Protein AF-A0A7C4NRY7-F1 (afdb_monomer)

Secondary structure (DSSP, 8-state):
--------HHHHHHHHHHHHHHTS-HHHHHHHHHHHHHHHHHHHHHHHHHHHHHHHHHHHHHHHHHHHHTTSS--S---HHHHIIIIIHHHHHHHHHHHHHHSS--SEEEHHHHTT-TTHHHHHHHHT---S-HHHHHHHHIIIIIGGGGGGGTEEEEEETTEEEEEES-HHHHHTTHHHH-HHHHHHTT-

pLDDT: mean 89.16, std 9.36, range [34.62, 97.25]

Structure (mmCIF, N/CA/C/O backbone):
data_AF-A0A7C4NRY7-F1
#
_entry.id   AF-A0A7C4NRY7-F1
#
loop_
_atom_site.group_PDB
_atom_site.id
_atom_site.type_symbol
_atom_site.label_atom_id
_atom_site.label_alt_id
_atom_site.label_comp_id
_atom_site.label_asym_id
_atom_site.label_entity_id
_atom_site.label_seq_id
_atom_site.pdbx_PDB_ins_code
_atom_site.Cartn_x
_atom_site.Cartn_y
_atom_site.Cartn_z
_atom_site.occupancy
_atom_site.B_iso_or_equiv
_atom_site.auth_seq_id
_atom_site.auth_comp_id
_atom_site.auth_asym_id
_atom_site.auth_atom_id
_atom_site.pdbx_PDB_model_num
ATOM 1 N N . MET A 1 1 ? 25.907 -17.532 -28.866 1.00 34.62 1 MET A N 1
ATOM 2 C CA . MET A 1 1 ? 25.285 -17.291 -30.184 1.00 34.62 1 MET A CA 1
ATOM 3 C C . MET A 1 1 ? 24.839 -15.840 -30.208 1.00 34.62 1 MET A C 1
ATOM 5 O O . MET A 1 1 ? 23.941 -15.485 -29.456 1.00 34.62 1 MET A O 1
ATOM 9 N N . SER A 1 2 ? 25.544 -14.991 -30.952 1.00 42.16 2 SER A N 1
ATOM 10 C CA . SER A 1 2 ? 25.215 -13.575 -31.140 1.00 42.16 2 SER A CA 1
ATOM 11 C C . SER A 1 2 ? 23.926 -13.464 -31.959 1.00 42.16 2 SER A C 1
ATOM 13 O O . SER A 1 2 ? 23.833 -14.028 -33.047 1.00 42.16 2 SER A O 1
ATOM 15 N N . GLN A 1 3 ? 22.908 -12.782 -31.431 1.00 46.12 3 GLN A N 1
ATOM 16 C CA . GLN A 1 3 ? 21.738 -12.415 -32.227 1.00 46.12 3 GLN A CA 1
ATOM 17 C C . GLN A 1 3 ? 22.192 -11.403 -33.282 1.00 46.12 3 GLN A C 1
ATOM 19 O O . GLN A 1 3 ? 22.629 -10.307 -32.939 1.00 46.12 3 GLN A O 1
ATOM 24 N N . VAL A 1 4 ? 22.132 -11.785 -34.557 1.00 50.84 4 VAL A N 1
ATOM 25 C CA . VAL A 1 4 ? 22.419 -10.875 -35.670 1.00 50.84 4 VAL A CA 1
ATOM 26 C C . VAL A 1 4 ? 21.284 -9.857 -35.733 1.00 50.84 4 VAL A C 1
ATOM 28 O O . VAL A 1 4 ? 20.147 -10.194 -36.065 1.00 50.84 4 VAL A O 1
ATOM 31 N N . VAL A 1 5 ? 21.575 -8.614 -35.355 1.00 57.88 5 VAL A N 1
ATOM 32 C CA . VAL A 1 5 ? 20.626 -7.503 -35.446 1.00 57.88 5 VAL A CA 1
ATOM 33 C C . VAL A 1 5 ? 20.555 -7.079 -36.913 1.00 57.88 5 VAL A C 1
ATOM 35 O O . VAL A 1 5 ? 21.439 -6.385 -37.406 1.00 57.88 5 VAL A O 1
ATOM 38 N N . ASN A 1 6 ? 19.513 -7.510 -37.629 1.00 68.19 6 ASN A N 1
ATOM 39 C CA . ASN A 1 6 ? 19.265 -7.059 -38.999 1.00 68.19 6 ASN A CA 1
ATOM 40 C C . ASN A 1 6 ? 18.782 -5.603 -38.985 1.00 68.19 6 ASN A C 1
ATOM 42 O O . ASN A 1 6 ? 17.608 -5.323 -38.741 1.00 68.19 6 ASN A O 1
ATOM 46 N N . LEU A 1 7 ? 19.705 -4.673 -39.231 1.00 70.69 7 LEU A N 1
ATOM 47 C CA . LEU A 1 7 ? 19.404 -3.252 -39.367 1.00 70.69 7 LEU A CA 1
ATOM 48 C C . LEU A 1 7 ? 19.019 -2.918 -40.817 1.00 70.69 7 LEU A C 1
ATOM 50 O O . LEU A 1 7 ? 19.609 -3.468 -41.747 1.00 70.69 7 LEU A O 1
ATOM 54 N N . PRO A 1 8 ? 18.079 -1.982 -41.044 1.00 86.75 8 PRO A N 1
ATOM 55 C CA . PRO A 1 8 ? 17.819 -1.458 -42.380 1.00 86.75 8 PRO A CA 1
ATOM 56 C C . PRO A 1 8 ? 19.108 -0.922 -43.018 1.00 86.75 8 PRO A C 1
ATOM 58 O O . PRO A 1 8 ? 19.871 -0.209 -42.365 1.00 86.75 8 PRO A O 1
ATOM 61 N N . GLU A 1 9 ? 19.331 -1.201 -44.305 1.00 82.75 9 GLU A N 1
ATOM 62 C CA . GLU A 1 9 ? 20.599 -0.922 -45.006 1.00 82.75 9 GLU A CA 1
ATOM 63 C C . GLU A 1 9 ? 21.060 0.545 -44.887 1.00 82.75 9 GLU A C 1
ATOM 65 O O . GLU A 1 9 ? 22.241 0.835 -44.695 1.00 82.75 9 GLU A O 1
ATOM 70 N N . ARG A 1 10 ? 20.115 1.495 -44.930 1.00 83.31 10 ARG A N 1
ATOM 71 C CA . ARG A 1 10 ? 20.401 2.929 -44.735 1.00 83.31 10 ARG A CA 1
ATOM 72 C C . ARG A 1 10 ? 20.927 3.245 -43.333 1.00 83.31 10 ARG A C 1
ATOM 74 O O . ARG A 1 10 ? 21.781 4.120 -43.183 1.00 83.31 10 ARG A O 1
ATOM 81 N N . LEU A 1 11 ? 20.412 2.553 -42.319 1.00 81.06 11 LEU A N 1
ATOM 82 C CA . LEU A 1 11 ? 20.834 2.710 -40.931 1.00 81.06 11 LEU A CA 1
ATOM 83 C C . LEU A 1 11 ? 22.235 2.120 -40.742 1.00 81.06 11 LEU A C 1
ATOM 85 O O . LEU A 1 11 ? 23.095 2.783 -40.171 1.00 81.06 11 LEU A O 1
ATOM 89 N N . TYR A 1 12 ? 22.484 0.933 -41.308 1.00 84.56 12 TYR A N 1
ATOM 90 C CA . TYR A 1 12 ? 23.790 0.270 -41.255 1.00 84.56 12 TYR A CA 1
ATOM 91 C C . TYR A 1 12 ? 24.894 1.119 -41.899 1.00 84.56 12 TYR A C 1
ATOM 93 O O . TYR A 1 12 ? 25.875 1.439 -41.237 1.00 84.56 12 TYR A O 1
ATOM 101 N N . LYS A 1 13 ? 24.680 1.627 -43.122 1.00 86.94 13 LYS A N 1
ATOM 102 C CA . LYS A 1 13 ? 25.630 2.534 -43.803 1.00 86.94 13 LYS A CA 1
ATOM 103 C C . LYS A 1 13 ? 25.909 3.821 -43.022 1.00 86.94 13 LYS A C 1
ATOM 105 O O . LYS A 1 13 ? 26.988 4.401 -43.126 1.00 86.94 13 LYS A O 1
ATOM 110 N N . SER A 1 14 ? 24.926 4.309 -42.268 1.00 86.56 14 SER A N 1
ATOM 111 C CA . SER A 1 14 ? 25.102 5.489 -41.414 1.00 86.56 14 SER A CA 1
ATOM 112 C C . SER A 1 14 ? 25.934 5.153 -40.174 1.00 86.56 14 SER A C 1
ATOM 114 O O . SER A 1 14 ? 26.821 5.920 -39.808 1.00 86.56 14 SER A O 1
ATOM 116 N N . ILE A 1 15 ? 25.695 3.986 -39.572 1.00 87.94 15 ILE A N 1
ATOM 117 C CA . ILE A 1 15 ? 26.467 3.461 -38.440 1.00 87.94 15 ILE A CA 1
ATOM 118 C C . ILE A 1 15 ? 27.915 3.190 -38.855 1.00 87.94 15 ILE A C 1
ATOM 120 O O . ILE A 1 15 ? 28.808 3.633 -38.146 1.00 87.94 15 ILE A O 1
ATOM 124 N N . GLU A 1 16 ? 28.170 2.569 -40.011 1.00 90.06 16 GLU A N 1
ATOM 125 C CA . GLU A 1 16 ? 29.529 2.339 -40.533 1.00 90.06 16 GLU A CA 1
ATOM 126 C C . GLU A 1 16 ? 30.335 3.634 -40.649 1.00 90.06 16 GLU A C 1
ATOM 128 O O . GLU A 1 16 ? 31.477 3.702 -40.200 1.00 90.06 16 GLU A O 1
ATOM 133 N N . LYS A 1 17 ? 29.733 4.696 -41.201 1.00 91.25 17 LYS A N 1
ATOM 134 C CA . LYS A 1 17 ? 30.394 6.005 -41.319 1.00 91.25 17 LYS A CA 1
ATOM 135 C C . LYS A 1 17 ? 30.760 6.586 -39.956 1.00 91.25 17 LYS A C 1
ATOM 137 O O . LYS A 1 17 ? 31.857 7.107 -39.787 1.00 91.25 17 LYS A O 1
ATOM 142 N N . VAL A 1 18 ? 29.851 6.508 -38.984 1.00 88.69 18 VAL A N 1
ATOM 143 C CA . VAL A 1 18 ? 30.100 7.022 -37.628 1.00 88.69 18 VAL A CA 1
ATOM 144 C C . VAL A 1 18 ? 31.120 6.153 -36.888 1.00 88.69 18 VAL A C 1
ATOM 146 O O . VAL A 1 18 ? 31.959 6.689 -36.167 1.00 88.69 18 VAL A O 1
ATOM 149 N N . ALA A 1 19 ? 31.083 4.837 -37.089 1.00 89.00 19 ALA A N 1
ATOM 150 C CA . ALA A 1 19 ? 32.019 3.884 -36.506 1.00 89.00 19 ALA A CA 1
ATOM 151 C C . ALA A 1 19 ? 33.444 4.143 -37.015 1.00 89.00 19 ALA A C 1
ATOM 153 O O . ALA A 1 19 ? 34.365 4.271 -36.210 1.00 89.00 19 ALA A O 1
ATOM 154 N N . LEU A 1 20 ? 33.593 4.385 -38.325 1.00 92.12 20 LEU A N 1
ATOM 155 C CA . LEU A 1 20 ? 34.854 4.789 -38.949 1.00 92.12 20 LEU A CA 1
ATOM 156 C C . LEU A 1 20 ? 35.407 6.091 -38.348 1.00 92.12 20 LEU A C 1
ATOM 158 O O . LEU A 1 20 ? 36.583 6.147 -38.004 1.00 92.12 20 LEU A O 1
ATOM 162 N N . ILE A 1 21 ? 34.564 7.118 -38.169 1.00 93.88 21 ILE A N 1
ATOM 163 C CA . ILE A 1 21 ? 34.969 8.392 -37.539 1.00 93.88 21 ILE A CA 1
ATOM 164 C C . ILE A 1 21 ? 35.426 8.174 -36.090 1.00 93.88 21 ILE A C 1
ATOM 166 O O . ILE A 1 21 ? 36.365 8.821 -35.631 1.00 93.88 21 ILE A O 1
ATOM 170 N N . LYS A 1 22 ? 34.758 7.277 -35.361 1.00 87.25 22 LYS A N 1
ATOM 171 C CA . LYS A 1 22 ? 35.050 6.982 -33.953 1.00 87.25 22 LYS A CA 1
ATOM 172 C C . LYS A 1 22 ? 36.152 5.938 -33.745 1.00 87.25 22 LYS A C 1
ATOM 174 O O . LYS A 1 22 ? 36.512 5.698 -32.597 1.00 87.25 22 LYS A O 1
ATOM 179 N N . GLY A 1 23 ? 36.683 5.337 -34.812 1.00 93.44 23 GLY A N 1
ATOM 180 C CA . GLY A 1 23 ? 37.708 4.294 -34.729 1.00 93.44 23 GLY A CA 1
ATOM 181 C C . GLY A 1 23 ? 37.230 3.007 -34.048 1.00 93.44 23 GLY A C 1
ATOM 182 O O . GLY A 1 23 ? 38.032 2.328 -33.415 1.00 93.44 23 GLY A O 1
ATOM 183 N N . VAL A 1 24 ? 35.936 2.693 -34.144 1.00 93.50 24 VAL A N 1
ATOM 184 C CA . VAL A 1 24 ? 35.311 1.489 -33.565 1.00 93.50 24 VAL A CA 1
ATOM 185 C C . VAL A 1 24 ? 34.613 0.678 -34.654 1.00 93.50 24 VAL A C 1
ATOM 187 O O . VAL A 1 24 ? 34.387 1.172 -35.759 1.00 93.50 24 VAL A O 1
ATOM 190 N N . THR A 1 25 ? 34.242 -0.563 -34.353 1.00 92.75 25 THR A N 1
ATOM 191 C CA . THR A 1 25 ? 33.406 -1.373 -35.251 1.00 92.75 25 THR A CA 1
ATOM 192 C C . THR A 1 25 ? 31.941 -0.900 -35.238 1.00 92.75 25 THR A C 1
ATOM 194 O O . THR A 1 25 ? 31.474 -0.336 -34.238 1.00 92.75 25 THR A O 1
ATOM 197 N N . PRO A 1 26 ? 31.174 -1.112 -36.326 1.00 86.94 26 PRO A N 1
ATOM 198 C CA . PRO A 1 26 ? 29.734 -0.847 -36.348 1.00 86.94 26 PRO A CA 1
ATOM 199 C C . PRO A 1 26 ? 28.981 -1.532 -35.199 1.00 86.94 26 PRO A C 1
ATOM 201 O O . PRO A 1 26 ? 28.085 -0.936 -34.602 1.00 86.94 26 PRO A O 1
ATOM 204 N N . GLU A 1 27 ? 29.372 -2.757 -34.848 1.00 87.12 27 GLU A N 1
ATOM 205 C CA . GLU A 1 27 ? 28.792 -3.548 -33.764 1.00 87.12 27 GLU A CA 1
ATOM 206 C C . GLU A 1 27 ? 29.040 -2.907 -32.391 1.00 87.12 27 GLU A C 1
ATOM 208 O O . GLU A 1 27 ? 28.100 -2.748 -31.610 1.00 87.12 27 GLU A O 1
ATOM 213 N N . GLU A 1 28 ? 30.273 -2.479 -32.101 1.00 87.38 28 GLU A N 1
ATOM 214 C CA . GLU A 1 28 ? 30.611 -1.760 -30.862 1.00 87.38 28 GLU A CA 1
ATOM 215 C C . GLU A 1 28 ? 29.846 -0.440 -30.752 1.00 87.38 28 GLU A C 1
ATOM 217 O O . GLU A 1 28 ? 29.334 -0.096 -29.682 1.00 87.38 28 GLU A O 1
ATOM 222 N N . LEU A 1 29 ? 29.711 0.285 -31.867 1.00 88.25 29 LEU A N 1
ATOM 223 C CA . LEU A 1 29 ? 28.937 1.517 -31.904 1.00 88.25 29 LEU A CA 1
ATOM 224 C C . LEU A 1 29 ? 27.456 1.253 -31.602 1.00 88.25 29 LEU A C 1
ATOM 226 O O . LEU A 1 29 ? 26.877 1.957 -30.774 1.00 88.25 29 LEU A O 1
ATOM 230 N N . VAL A 1 30 ? 26.850 0.230 -32.211 1.00 86.44 30 VAL A N 1
ATOM 231 C CA . VAL A 1 30 ? 25.459 -0.170 -31.932 1.00 86.44 30 VAL A CA 1
ATOM 232 C C . VAL A 1 30 ? 25.282 -0.552 -30.466 1.00 86.44 30 VAL A C 1
ATOM 234 O O . VAL A 1 30 ? 24.343 -0.074 -29.834 1.00 86.44 30 VAL A O 1
ATOM 237 N N . ILE A 1 31 ? 26.193 -1.348 -29.900 1.00 86.69 31 ILE A N 1
ATOM 238 C CA . ILE A 1 31 ? 26.155 -1.721 -28.479 1.00 86.69 31 ILE A CA 1
ATOM 239 C C . ILE A 1 31 ? 26.239 -0.473 -27.592 1.00 86.69 31 ILE A C 1
ATOM 241 O O . ILE A 1 31 ? 25.455 -0.341 -26.655 1.00 86.69 31 ILE A O 1
ATOM 245 N N . SER A 1 32 ? 27.125 0.476 -27.906 1.00 85.88 32 SER A N 1
ATOM 246 C CA . SER A 1 32 ? 27.249 1.728 -27.147 1.00 85.88 32 SER A CA 1
ATOM 247 C C . SER A 1 32 ? 25.963 2.563 -27.177 1.00 85.88 32 SER A C 1
ATOM 249 O O . SER A 1 32 ? 25.539 3.086 -26.148 1.00 85.88 32 SER A O 1
ATOM 251 N N . ILE A 1 33 ? 25.296 2.633 -28.336 1.00 85.19 33 ILE A N 1
ATOM 252 C CA . ILE A 1 33 ? 24.025 3.345 -28.508 1.00 85.19 33 ILE A CA 1
ATOM 253 C C . ILE A 1 33 ? 22.916 2.636 -27.731 1.00 85.19 33 ILE A C 1
ATOM 255 O O . ILE A 1 33 ? 22.150 3.291 -27.030 1.00 85.19 33 ILE A O 1
ATOM 259 N N . LEU A 1 34 ? 22.838 1.306 -27.821 1.00 83.56 34 LEU A N 1
ATOM 260 C CA . LEU A 1 34 ? 21.861 0.515 -27.074 1.00 83.56 34 LEU A CA 1
ATOM 261 C C . LEU A 1 34 ? 22.048 0.684 -25.566 1.00 83.56 34 LEU A C 1
ATOM 263 O O . LEU A 1 34 ? 21.064 0.899 -24.867 1.00 83.56 34 LEU A O 1
ATOM 267 N N . ASN A 1 35 ? 23.288 0.658 -25.075 1.00 85.19 35 ASN A N 1
ATOM 268 C CA . ASN A 1 35 ? 23.584 0.891 -23.664 1.00 85.19 35 ASN A CA 1
ATOM 269 C C . ASN A 1 35 ? 23.138 2.290 -23.226 1.00 85.19 35 ASN A C 1
ATOM 271 O O . ASN A 1 35 ? 22.425 2.404 -22.235 1.00 85.19 35 ASN A O 1
ATOM 275 N N . LEU A 1 36 ? 23.448 3.331 -24.006 1.00 85.06 36 LEU A N 1
ATOM 276 C CA . LEU A 1 36 ? 22.985 4.694 -23.725 1.00 85.06 36 LEU A CA 1
ATOM 277 C C . LEU A 1 36 ? 21.454 4.783 -23.677 1.00 85.06 36 LEU A C 1
ATOM 279 O O . LEU A 1 36 ? 20.900 5.367 -22.747 1.00 85.06 36 LEU A O 1
ATOM 283 N N . VAL A 1 37 ? 20.755 4.184 -24.646 1.00 83.38 37 VAL A N 1
ATOM 284 C CA . VAL A 1 37 ? 19.284 4.167 -24.683 1.00 83.38 37 VAL A CA 1
ATOM 285 C C . VAL A 1 37 ? 18.714 3.425 -23.472 1.00 83.38 37 VAL A C 1
ATOM 287 O O . VAL A 1 37 ? 17.786 3.919 -22.835 1.00 83.38 37 VAL A O 1
ATOM 290 N N . ILE A 1 38 ? 19.278 2.268 -23.120 1.00 84.31 38 ILE A N 1
ATOM 291 C CA . ILE A 1 38 ? 18.863 1.481 -21.953 1.00 84.31 38 ILE A CA 1
ATOM 292 C C . ILE A 1 38 ? 19.073 2.277 -20.662 1.00 84.31 38 ILE A C 1
ATOM 294 O O . ILE A 1 38 ? 18.175 2.298 -19.822 1.00 84.31 38 ILE A O 1
ATOM 298 N N . GLU A 1 39 ? 20.212 2.952 -20.507 1.00 85.50 39 GLU A N 1
ATOM 299 C CA . GLU A 1 39 ? 20.514 3.785 -19.339 1.00 85.50 39 GLU A CA 1
ATOM 300 C C . GLU A 1 39 ? 19.518 4.939 -19.186 1.00 85.50 39 GLU A C 1
ATOM 302 O O . GLU A 1 39 ? 18.996 5.155 -18.092 1.00 85.50 39 GLU A O 1
ATOM 307 N N . HIS A 1 40 ? 19.188 5.636 -20.277 1.00 81.94 40 HIS A N 1
ATOM 308 C CA . HIS A 1 40 ? 18.231 6.745 -20.241 1.00 81.94 40 HIS A CA 1
ATOM 309 C C . HIS A 1 40 ? 16.811 6.256 -19.941 1.00 81.94 40 HIS A C 1
ATOM 311 O O . HIS A 1 40 ? 16.142 6.806 -19.069 1.00 81.94 40 HIS A O 1
ATOM 317 N N . ILE A 1 41 ? 16.369 5.169 -20.585 1.00 83.94 41 ILE A N 1
ATOM 318 C CA . ILE A 1 41 ? 15.062 4.559 -20.300 1.00 83.94 41 ILE A CA 1
ATOM 319 C C . ILE A 1 41 ? 14.993 4.094 -18.841 1.00 83.94 41 ILE A C 1
ATOM 321 O O . ILE A 1 41 ? 13.981 4.301 -18.173 1.00 83.94 41 ILE A O 1
ATOM 325 N N . ALA A 1 42 ? 16.056 3.475 -18.321 1.00 82.94 42 ALA A N 1
ATOM 326 C CA . ALA A 1 42 ? 16.110 3.050 -16.927 1.00 82.94 42 ALA A CA 1
ATOM 327 C C . ALA A 1 42 ? 16.004 4.248 -15.970 1.00 82.94 42 ALA A C 1
ATOM 329 O O . ALA A 1 42 ? 15.198 4.204 -15.037 1.00 82.94 42 ALA A O 1
ATOM 330 N N . ALA A 1 43 ? 16.744 5.328 -16.240 1.00 84.44 43 ALA A N 1
ATOM 331 C CA . ALA A 1 43 ? 16.694 6.560 -15.459 1.00 84.44 43 ALA A CA 1
ATOM 332 C C . ALA A 1 43 ? 15.297 7.203 -15.476 1.00 84.44 43 ALA A C 1
ATOM 334 O O . ALA A 1 43 ? 14.783 7.577 -14.421 1.00 84.44 43 ALA A O 1
ATOM 335 N N . ASP A 1 44 ? 14.642 7.265 -16.638 1.00 86.44 44 ASP A N 1
ATOM 336 C CA . ASP A 1 44 ? 13.285 7.805 -16.772 1.00 86.44 44 ASP A CA 1
ATOM 337 C C . ASP A 1 44 ? 12.258 6.974 -15.995 1.00 86.44 44 ASP A C 1
ATOM 339 O O . ASP A 1 44 ? 11.391 7.517 -15.301 1.00 86.44 44 ASP A O 1
ATOM 343 N N . ILE A 1 45 ? 12.372 5.645 -16.060 1.00 85.12 45 ILE A N 1
ATOM 344 C CA . ILE A 1 45 ? 11.513 4.730 -15.304 1.00 85.12 45 ILE A CA 1
ATOM 345 C C . ILE A 1 45 ? 11.718 4.923 -13.794 1.00 85.12 45 ILE A C 1
ATOM 347 O O . ILE A 1 45 ? 10.744 4.979 -13.034 1.00 85.12 45 ILE A O 1
ATOM 351 N N . ASP A 1 46 ? 12.963 5.029 -13.335 1.00 85.56 46 ASP A N 1
ATOM 352 C CA . ASP A 1 46 ? 13.257 5.207 -11.914 1.00 85.56 46 ASP A CA 1
ATOM 353 C C . ASP A 1 46 ? 12.830 6.597 -11.416 1.00 85.56 46 ASP A C 1
ATOM 355 O O . ASP A 1 46 ? 12.236 6.706 -10.336 1.00 85.56 46 ASP A O 1
ATOM 359 N N . ALA A 1 47 ? 12.989 7.646 -12.229 1.00 87.00 47 ALA A N 1
ATOM 360 C CA . ALA A 1 47 ? 12.460 8.980 -11.948 1.00 87.00 47 ALA A CA 1
ATOM 361 C C . ALA A 1 47 ? 10.924 8.976 -11.854 1.00 87.00 47 ALA A C 1
ATOM 363 O O . ALA A 1 47 ? 10.346 9.566 -10.933 1.00 87.00 47 ALA A O 1
ATOM 364 N N . TYR A 1 48 ? 10.248 8.268 -12.762 1.00 88.12 48 TYR A N 1
ATOM 365 C CA . TYR A 1 48 ? 8.797 8.098 -12.747 1.00 88.12 48 TYR A CA 1
ATOM 366 C C . TYR A 1 48 ? 8.314 7.423 -11.456 1.00 88.12 48 TYR A C 1
ATOM 368 O O . TYR A 1 48 ? 7.433 7.950 -10.766 1.00 88.12 48 TYR A O 1
ATOM 376 N N . TYR A 1 49 ? 8.918 6.296 -11.072 1.00 87.69 49 TYR A N 1
ATOM 377 C CA . TYR A 1 49 ? 8.536 5.594 -9.847 1.00 87.69 49 TYR A CA 1
ATOM 378 C C . TYR A 1 49 ? 8.869 6.384 -8.580 1.00 87.69 49 TYR A C 1
ATOM 380 O O . TYR A 1 49 ? 8.063 6.398 -7.645 1.00 87.69 49 TYR A O 1
ATOM 388 N N . THR A 1 50 ? 9.995 7.099 -8.568 1.00 88.88 50 THR A N 1
ATOM 389 C CA . THR A 1 50 ? 10.372 8.012 -7.479 1.00 88.88 50 THR A CA 1
ATOM 390 C C . THR A 1 50 ? 9.340 9.112 -7.293 1.00 88.88 50 THR A C 1
ATOM 392 O O . THR A 1 50 ? 8.928 9.391 -6.163 1.00 88.88 50 THR A O 1
ATOM 395 N N . ARG A 1 51 ? 8.840 9.682 -8.394 1.00 90.75 51 ARG A N 1
ATOM 396 C CA . ARG A 1 51 ? 7.793 10.706 -8.368 1.00 90.75 51 ARG A CA 1
ATOM 397 C C 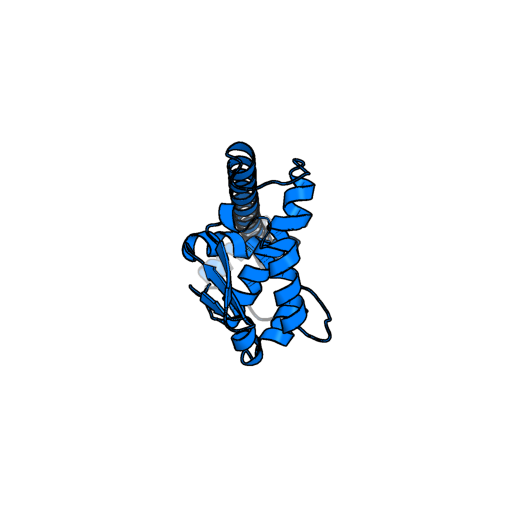. ARG A 1 51 ? 6.477 10.160 -7.817 1.00 90.75 51 ARG A C 1
ATOM 399 O O . ARG A 1 51 ? 5.881 10.790 -6.946 1.00 90.75 51 ARG A O 1
ATOM 406 N N . ILE A 1 52 ? 6.032 8.994 -8.290 1.00 90.50 52 ILE A N 1
ATOM 407 C CA . ILE A 1 52 ? 4.779 8.372 -7.827 1.00 90.50 52 ILE A CA 1
ATOM 408 C C . ILE A 1 52 ? 4.839 8.060 -6.337 1.00 90.50 52 ILE A C 1
ATOM 410 O O . ILE A 1 52 ? 3.925 8.413 -5.591 1.00 90.50 52 ILE A O 1
ATOM 414 N N . TYR A 1 53 ? 5.918 7.418 -5.899 1.00 91.50 53 TYR A N 1
ATOM 415 C CA . TYR A 1 53 ? 6.073 7.011 -4.511 1.00 91.50 53 TYR A CA 1
ATOM 416 C C . TYR A 1 53 ? 6.144 8.227 -3.576 1.00 91.50 53 TYR A C 1
ATOM 418 O O . TYR A 1 53 ? 5.394 8.298 -2.603 1.00 91.50 53 TYR A O 1
ATOM 426 N N . SER A 1 54 ? 6.963 9.228 -3.920 1.00 91.19 54 SER A N 1
ATOM 427 C CA . SER A 1 54 ? 7.099 10.465 -3.135 1.00 91.19 54 SER A CA 1
ATOM 428 C C . SER A 1 54 ? 5.787 11.248 -3.045 1.00 91.19 54 SER A C 1
ATOM 430 O O . SER A 1 54 ? 5.459 11.801 -1.991 1.00 91.19 54 SER A O 1
ATOM 432 N N . ARG A 1 55 ? 4.998 11.273 -4.130 1.00 93.19 55 ARG A N 1
ATOM 433 C CA . ARG A 1 55 ? 3.673 11.907 -4.144 1.00 93.19 55 ARG A CA 1
ATOM 434 C C . ARG A 1 55 ? 2.711 11.200 -3.191 1.00 93.19 55 ARG A C 1
ATOM 436 O O . ARG A 1 55 ? 2.087 11.869 -2.371 1.00 93.19 55 ARG A O 1
ATOM 443 N N . ALA A 1 56 ? 2.632 9.872 -3.266 1.00 94.06 56 ALA A N 1
ATOM 444 C CA . ALA A 1 56 ? 1.770 9.076 -2.395 1.00 94.06 56 ALA A CA 1
ATOM 445 C C . ALA A 1 56 ? 2.152 9.226 -0.911 1.00 94.06 56 ALA A C 1
ATOM 447 O O . ALA A 1 56 ? 1.275 9.389 -0.061 1.00 94.06 56 ALA A O 1
ATOM 448 N N . GLU A 1 57 ? 3.452 9.235 -0.586 1.00 94.44 57 GLU A N 1
ATOM 449 C CA . GLU A 1 57 ? 3.923 9.476 0.786 1.00 94.44 57 GLU A CA 1
ATOM 450 C C . GLU A 1 57 ? 3.528 10.862 1.286 1.00 94.44 57 GLU A C 1
ATOM 452 O O . GLU A 1 57 ? 2.987 10.990 2.387 1.00 94.44 57 GLU A O 1
ATOM 457 N N . SER A 1 58 ? 3.782 11.889 0.473 1.00 94.50 58 SER A N 1
ATOM 458 C CA . SER A 1 58 ? 3.490 13.279 0.824 1.00 94.50 58 SER A CA 1
ATOM 459 C C . SER A 1 58 ? 1.997 13.486 1.064 1.00 94.50 58 SER A C 1
ATOM 461 O O . SER A 1 58 ? 1.606 14.088 2.064 1.00 94.50 58 SER A O 1
ATOM 463 N N . GLU A 1 59 ? 1.148 12.946 0.190 1.00 95.38 59 GLU A N 1
ATOM 464 C CA . GLU A 1 59 ? -0.303 13.066 0.313 1.00 95.38 59 GLU A CA 1
ATOM 465 C C . GLU A 1 59 ? -0.841 12.330 1.548 1.00 95.38 59 GLU A C 1
ATOM 467 O O . GLU A 1 59 ? -1.602 12.911 2.329 1.00 95.38 59 GLU A O 1
ATOM 472 N N . ALA A 1 60 ? -0.404 11.087 1.778 1.00 95.88 60 ALA A N 1
ATOM 473 C CA . ALA A 1 60 ? -0.798 10.318 2.957 1.00 95.88 60 ALA A CA 1
ATOM 474 C C . ALA A 1 60 ? -0.358 11.003 4.258 1.00 95.88 60 ALA A C 1
ATOM 476 O O . ALA A 1 60 ? -1.120 11.074 5.225 1.00 95.88 60 ALA A O 1
ATOM 477 N N . LEU A 1 61 ? 0.862 11.544 4.283 1.00 95.94 61 LEU A N 1
ATOM 478 C CA . LEU A 1 61 ? 1.387 12.255 5.440 1.00 95.94 61 LEU A CA 1
ATOM 479 C C . LEU A 1 61 ? 0.615 13.552 5.705 1.00 95.94 61 LEU A C 1
ATOM 481 O O . LEU A 1 61 ? 0.295 13.843 6.858 1.00 95.94 61 LEU A O 1
ATOM 485 N N . ASN A 1 62 ? 0.306 14.322 4.660 1.00 95.25 62 ASN A N 1
ATOM 486 C CA . ASN A 1 62 ? -0.448 15.568 4.783 1.00 95.25 62 ASN A CA 1
ATOM 487 C C . ASN A 1 62 ? -1.859 15.322 5.315 1.00 95.25 62 ASN A C 1
ATOM 489 O O . ASN A 1 62 ? -2.284 16.018 6.237 1.00 95.25 62 ASN A O 1
ATOM 493 N N . ARG A 1 63 ? -2.552 14.296 4.812 1.00 95.12 63 ARG A N 1
ATOM 494 C CA . ARG A 1 63 ? -3.868 13.898 5.334 1.00 95.12 63 ARG A CA 1
ATOM 495 C C . ARG A 1 63 ? -3.806 13.482 6.789 1.00 95.12 63 ARG A C 1
ATOM 497 O O . ARG A 1 63 ? -4.594 13.964 7.592 1.00 95.12 63 ARG A O 1
ATOM 504 N N . LEU A 1 64 ? -2.829 12.659 7.156 1.00 94.44 64 LEU A N 1
ATOM 505 C CA . LEU A 1 64 ? -2.688 12.222 8.537 1.00 94.44 64 LEU A CA 1
ATOM 506 C C . LEU A 1 64 ? -2.390 13.399 9.478 1.00 94.44 64 LEU A C 1
ATOM 508 O O . LEU A 1 64 ? -2.977 13.498 10.551 1.00 94.44 64 LEU A O 1
ATOM 512 N N . LYS A 1 65 ? -1.525 14.334 9.065 1.00 94.12 65 LYS A N 1
ATOM 513 C CA . LYS A 1 65 ? -1.260 15.576 9.811 1.00 94.12 65 LYS A CA 1
ATOM 514 C C . LYS A 1 65 ? -2.512 16.444 9.940 1.00 94.12 65 LYS A C 1
ATOM 516 O O . LYS A 1 65 ? -2.748 16.986 11.019 1.00 94.12 65 LYS A O 1
ATOM 521 N N . LYS A 1 66 ? -3.298 16.566 8.867 1.00 95.00 66 LYS A N 1
ATOM 522 C CA . LYS A 1 66 ? -4.566 17.301 8.853 1.00 95.00 66 LYS A CA 1
ATOM 523 C C . LYS A 1 66 ? -5.562 16.686 9.843 1.00 95.00 66 LYS A C 1
ATOM 525 O O . LYS A 1 66 ? -5.995 17.389 10.746 1.00 95.00 66 LYS A O 1
ATOM 530 N N . ALA A 1 67 ? -5.784 15.376 9.779 1.00 94.81 67 ALA A N 1
ATOM 531 C CA . ALA A 1 67 ? -6.677 14.657 10.687 1.00 94.81 67 ALA A CA 1
ATOM 532 C C . ALA A 1 67 ? -6.247 14.764 12.165 1.00 94.81 67 ALA A C 1
ATOM 534 O O . ALA A 1 67 ? -7.083 14.937 13.049 1.00 94.81 67 ALA A O 1
ATOM 535 N N . ILE A 1 68 ? -4.937 14.728 12.458 1.00 93.94 68 ILE A N 1
ATOM 536 C CA . ILE A 1 68 ? -4.420 14.989 13.818 1.00 93.94 68 ILE A CA 1
ATOM 537 C C . ILE A 1 68 ? -4.732 16.428 14.252 1.00 93.94 68 ILE A C 1
ATOM 539 O O . ILE A 1 68 ? -5.137 16.655 15.391 1.00 93.94 68 ILE A O 1
ATOM 543 N N . LYS A 1 69 ? -4.511 17.412 13.369 1.00 93.56 69 LYS A N 1
ATOM 544 C CA . LYS A 1 69 ? -4.768 18.834 13.647 1.00 93.56 69 LYS A CA 1
ATOM 545 C C . LYS A 1 69 ? -6.255 19.089 13.911 1.00 93.56 69 LYS A C 1
ATOM 547 O O . LYS A 1 69 ? -6.583 19.839 14.825 1.00 93.56 69 LYS A O 1
ATOM 552 N N . GLU A 1 70 ? -7.120 18.439 13.143 1.00 95.31 70 GLU A N 1
ATOM 553 C CA . GLU A 1 70 ? -8.583 18.521 13.230 1.00 95.31 70 GLU A CA 1
ATOM 554 C C . GL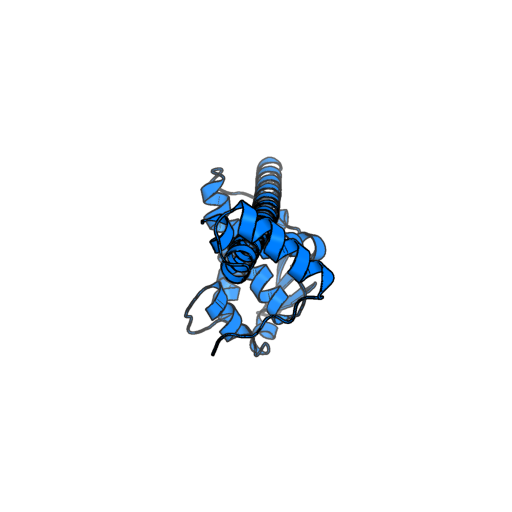U A 1 70 ? -9.166 17.636 14.344 1.00 95.31 70 GLU A C 1
ATOM 556 O O . GLU A 1 70 ? -10.364 17.674 14.595 1.00 95.31 70 GLU A O 1
ATOM 561 N N . LYS A 1 71 ? -8.312 16.899 15.074 1.00 93.12 71 LYS A N 1
ATOM 562 C CA . LYS A 1 71 ? -8.680 15.992 16.175 1.00 93.12 71 LYS A CA 1
ATOM 563 C C . LYS A 1 71 ? -9.594 14.831 15.755 1.00 93.12 71 LYS A C 1
ATOM 565 O O . LYS A 1 71 ? -10.197 14.201 16.618 1.00 93.12 71 LYS A O 1
ATOM 570 N N . GLU A 1 72 ? -9.634 14.494 14.467 1.00 92.88 72 GLU A N 1
ATOM 571 C CA . GLU A 1 72 ? -10.322 13.298 13.956 1.00 92.88 72 GLU A CA 1
ATOM 572 C C . GLU A 1 72 ? -9.648 12.009 14.441 1.00 92.88 72 GLU A C 1
ATOM 574 O O . GLU A 1 72 ? -10.289 10.974 14.611 1.00 92.88 72 GLU A O 1
ATOM 579 N N . ILE A 1 73 ? -8.332 12.073 14.666 1.00 92.81 73 ILE A N 1
ATOM 580 C CA . ILE A 1 73 ? -7.533 10.968 15.192 1.00 92.81 73 ILE A CA 1
ATOM 581 C C . ILE A 1 73 ? -6.604 11.451 16.305 1.00 92.81 73 ILE A C 1
ATOM 583 O O . ILE A 1 73 ? -6.087 12.570 16.277 1.00 92.81 73 ILE A O 1
ATOM 587 N N . ASN A 1 74 ? -6.329 10.572 17.270 1.00 92.06 74 ASN A N 1
ATOM 588 C CA . ASN A 1 74 ? -5.423 10.855 18.380 1.00 92.06 74 ASN A CA 1
ATOM 589 C C . ASN A 1 74 ? -4.170 9.973 18.306 1.00 92.06 74 ASN A C 1
ATOM 591 O O . ASN A 1 74 ? -4.157 8.827 18.759 1.00 92.06 74 ASN A O 1
ATOM 595 N N . LEU A 1 75 ? -3.092 10.521 17.740 1.00 89.19 75 LEU A N 1
ATOM 596 C CA . LEU A 1 75 ? -1.798 9.849 17.658 1.00 89.19 75 LEU A CA 1
ATOM 597 C C . LEU A 1 75 ? -0.771 10.526 18.571 1.00 89.19 75 LEU A C 1
ATOM 599 O O . LEU A 1 75 ? -0.435 11.695 18.401 1.00 89.19 75 LEU A O 1
ATOM 603 N N . LYS A 1 76 ? -0.182 9.746 19.487 1.00 80.31 76 LYS A N 1
ATOM 604 C CA . LYS A 1 76 ? 0.855 10.212 20.434 1.00 80.31 76 LYS A CA 1
ATOM 605 C C . LYS A 1 76 ? 2.175 10.640 19.773 1.00 80.31 76 LYS A C 1
ATOM 607 O O . LYS A 1 76 ? 3.043 11.192 20.437 1.00 80.31 76 LYS A O 1
ATOM 612 N N . THR A 1 77 ? 2.374 10.363 18.483 1.00 75.50 77 THR A N 1
ATOM 613 C CA . THR A 1 77 ? 3.607 10.700 17.760 1.00 75.50 77 THR A CA 1
ATOM 614 C C . THR A 1 77 ? 3.303 11.573 16.553 1.00 75.50 77 THR A C 1
ATOM 616 O O . THR A 1 77 ? 2.428 11.244 15.762 1.00 75.50 77 THR A O 1
ATOM 619 N N . LYS A 1 78 ? 4.043 12.679 16.416 1.00 74.44 78 LYS A N 1
ATOM 620 C CA . LYS A 1 78 ? 3.915 13.631 15.300 1.00 74.44 78 LYS A CA 1
ATOM 621 C C . LYS A 1 78 ? 5.091 13.579 14.315 1.00 74.44 78 LYS A C 1
ATOM 623 O O . LYS A 1 78 ? 5.094 14.320 13.338 1.00 74.44 78 LYS A O 1
ATOM 628 N N . SER A 1 79 ? 6.090 12.722 14.556 1.00 91.75 79 SER A N 1
ATOM 629 C CA . SER A 1 79 ? 7.241 12.589 13.653 1.00 91.75 79 SER A CA 1
ATOM 630 C C . SER A 1 79 ? 6.800 11.942 12.331 1.00 91.75 79 SER A C 1
ATOM 632 O O . SER A 1 79 ? 6.247 10.836 12.375 1.00 91.75 79 SER A O 1
ATOM 634 N N . PRO A 1 80 ? 7.066 12.575 11.170 1.00 90.81 80 PRO A N 1
ATOM 635 C CA . PRO A 1 80 ? 6.734 12.023 9.858 1.00 90.81 80 PRO A CA 1
ATOM 636 C C . PRO A 1 80 ? 7.206 10.586 9.652 1.00 90.81 80 PRO A C 1
ATOM 638 O O . PRO A 1 80 ? 6.440 9.733 9.218 1.00 90.81 80 PRO A O 1
ATOM 641 N N . GLU A 1 81 ? 8.438 10.281 10.046 1.00 91.81 81 GLU A N 1
ATOM 642 C CA . GLU A 1 81 ? 9.024 8.949 9.892 1.00 91.81 81 GLU A CA 1
ATOM 643 C C . GLU A 1 81 ? 8.289 7.890 10.713 1.00 91.81 81 GLU A C 1
ATOM 645 O O . GLU A 1 81 ? 8.056 6.773 10.241 1.00 91.81 81 GLU A O 1
ATOM 650 N N . LYS A 1 82 ? 7.905 8.230 11.951 1.00 93.06 82 LYS A N 1
ATOM 651 C CA . LYS A 1 82 ? 7.137 7.329 12.819 1.00 93.06 82 LYS A CA 1
ATOM 652 C C . LYS A 1 82 ? 5.734 7.112 12.262 1.00 93.06 82 LYS A C 1
ATOM 654 O O . LYS A 1 82 ? 5.263 5.978 12.274 1.00 93.06 82 LYS A O 1
ATOM 659 N N . LEU A 1 83 ? 5.097 8.157 11.737 1.00 93.69 83 LEU A N 1
ATOM 660 C CA . LEU A 1 83 ? 3.792 8.066 11.081 1.00 93.69 83 LEU A CA 1
ATOM 661 C C . LEU A 1 83 ? 3.843 7.173 9.831 1.00 93.69 83 LEU A C 1
ATOM 663 O O . LEU A 1 83 ? 3.019 6.265 9.685 1.00 93.69 83 LEU A O 1
ATOM 667 N N . LEU A 1 84 ? 4.866 7.361 8.991 1.00 93.00 84 LEU A N 1
ATOM 668 C CA . LEU A 1 84 ? 5.105 6.551 7.800 1.00 93.00 84 LEU A CA 1
ATOM 669 C C . LEU A 1 84 ? 5.302 5.075 8.156 1.00 93.00 84 LEU A C 1
ATOM 671 O O . LEU A 1 84 ? 4.579 4.203 7.675 1.00 93.00 84 LEU A O 1
ATOM 675 N N . LYS A 1 85 ? 6.250 4.790 9.057 1.00 92.00 85 LYS A N 1
ATOM 676 C CA . LYS A 1 85 ? 6.602 3.419 9.452 1.00 92.00 85 LYS A CA 1
ATOM 677 C C . LYS A 1 85 ? 5.470 2.704 10.184 1.00 92.00 85 LYS A C 1
ATOM 679 O O . LYS A 1 85 ? 5.273 1.510 9.957 1.00 92.00 85 LYS A O 1
ATOM 684 N N . LYS A 1 86 ? 4.762 3.401 11.078 1.00 93.12 86 LYS A N 1
ATOM 685 C CA . LYS A 1 86 ? 3.791 2.779 11.985 1.00 93.12 86 LYS A CA 1
ATOM 686 C C . LYS A 1 86 ? 2.402 2.621 11.375 1.00 93.12 86 LYS A C 1
ATOM 688 O O . LYS A 1 86 ? 1.737 1.659 11.749 1.00 93.12 86 LYS A O 1
ATOM 693 N N . TYR A 1 87 ? 1.986 3.517 10.478 1.00 94.19 87 TYR A N 1
ATOM 694 C CA . TYR A 1 87 ? 0.600 3.565 10.002 1.00 94.19 87 TYR A CA 1
ATOM 695 C C . TYR A 1 87 ? 0.484 3.578 8.473 1.00 94.19 87 TYR A C 1
ATOM 697 O O . TYR A 1 87 ? -0.188 2.716 7.913 1.00 94.19 87 TYR A O 1
ATOM 705 N N . ILE A 1 88 ? 1.198 4.473 7.781 1.00 95.00 88 ILE A N 1
ATOM 706 C CA . ILE A 1 88 ? 1.030 4.648 6.325 1.00 95.00 88 ILE A CA 1
ATOM 707 C C . ILE A 1 88 ? 1.567 3.444 5.537 1.00 95.00 88 ILE A C 1
ATOM 709 O O . ILE A 1 88 ? 0.880 2.931 4.660 1.00 95.00 88 ILE A O 1
ATOM 713 N N . TYR A 1 89 ? 2.766 2.937 5.842 1.00 94.06 89 TYR A N 1
ATOM 714 C CA . TYR A 1 89 ? 3.289 1.751 5.152 1.00 94.06 89 TYR A CA 1
ATOM 715 C C . TYR A 1 89 ? 2.467 0.487 5.418 1.00 94.06 89 TYR A C 1
ATOM 717 O O . TYR A 1 89 ? 2.257 -0.268 4.467 1.00 94.06 89 TYR A O 1
ATOM 725 N N . PRO A 1 90 ? 2.008 0.216 6.656 1.00 94.19 90 PRO A N 1
ATOM 726 C CA . PRO A 1 90 ? 1.027 -0.832 6.893 1.00 94.19 90 PRO A CA 1
ATOM 727 C C . PRO A 1 90 ? -0.241 -0.692 6.053 1.00 94.19 90 PRO A C 1
ATOM 729 O O . PRO A 1 90 ? -0.628 -1.659 5.401 1.00 94.19 90 PRO A O 1
ATOM 732 N N . LEU A 1 91 ? -0.830 0.507 6.001 1.00 95.88 91 LEU A N 1
ATOM 733 C CA . LEU A 1 91 ? -1.997 0.774 5.164 1.00 95.88 91 LEU A CA 1
ATOM 734 C C . LEU A 1 91 ? -1.692 0.486 3.688 1.00 95.88 91 LEU A C 1
ATOM 736 O O . LEU A 1 91 ? -2.383 -0.319 3.078 1.00 95.88 91 LEU A O 1
ATOM 740 N N . GLY A 1 92 ? -0.610 1.039 3.136 1.00 95.75 92 GLY A N 1
ATOM 741 C CA . GLY A 1 92 ? -0.215 0.786 1.747 1.00 95.75 92 GLY A CA 1
ATOM 742 C C . GLY A 1 92 ? -0.048 -0.705 1.433 1.00 95.75 92 GLY A C 1
ATOM 743 O O . GLY A 1 92 ? -0.486 -1.165 0.381 1.00 95.75 92 GLY A O 1
ATOM 744 N N . ARG A 1 93 ? 0.530 -1.494 2.355 1.00 95.31 93 ARG A N 1
ATOM 745 C CA . ARG A 1 93 ? 0.643 -2.958 2.201 1.00 95.31 93 ARG A CA 1
ATOM 746 C C . ARG A 1 93 ? -0.715 -3.644 2.197 1.00 95.31 93 ARG A C 1
ATOM 748 O O . ARG A 1 93 ? -0.930 -4.493 1.340 1.00 95.31 93 ARG A O 1
ATOM 755 N N . LEU A 1 94 ? -1.607 -3.283 3.121 1.00 95.75 94 LEU A N 1
ATOM 756 C CA . LEU A 1 94 ? -2.965 -3.823 3.147 1.00 95.75 94 LEU A CA 1
ATOM 757 C C . LEU A 1 94 ? -3.672 -3.541 1.818 1.00 95.75 94 LEU A C 1
ATOM 759 O O . LEU A 1 94 ? -4.167 -4.468 1.188 1.00 95.75 94 LEU A O 1
ATOM 763 N N . LEU A 1 95 ? -3.649 -2.289 1.360 1.00 96.19 95 LEU A N 1
ATOM 764 C CA . LEU A 1 95 ? -4.295 -1.884 0.110 1.00 96.19 95 LEU A CA 1
ATOM 765 C C . LEU A 1 95 ? -3.683 -2.588 -1.103 1.00 96.19 95 LEU A C 1
ATOM 767 O O . LEU A 1 95 ? -4.415 -2.995 -1.994 1.00 96.19 95 LEU A O 1
ATOM 771 N N . THR A 1 96 ? -2.365 -2.807 -1.115 1.00 95.50 96 THR A N 1
ATOM 772 C CA . THR A 1 96 ? -1.699 -3.593 -2.169 1.00 95.50 96 THR A CA 1
ATOM 773 C C . THR A 1 96 ? -2.184 -5.041 -2.174 1.00 95.50 96 THR A C 1
ATOM 775 O O . THR A 1 96 ? -2.512 -5.573 -3.228 1.00 95.50 96 THR A O 1
ATOM 778 N N . ILE A 1 97 ? -2.256 -5.682 -1.003 1.00 95.12 97 ILE A N 1
ATOM 779 C CA . ILE A 1 97 ? -2.723 -7.069 -0.882 1.00 95.12 97 ILE A CA 1
ATOM 780 C C . ILE A 1 97 ? -4.183 -7.181 -1.325 1.00 95.12 97 ILE A C 1
ATOM 782 O O . ILE A 1 97 ? -4.509 -8.079 -2.093 1.00 95.12 97 ILE A O 1
ATOM 786 N N . LEU A 1 98 ? -5.049 -6.268 -0.878 1.00 94.75 98 LEU A N 1
ATOM 787 C CA . LEU A 1 98 ? -6.463 -6.265 -1.253 1.00 94.75 98 LEU A CA 1
ATOM 788 C C . LEU A 1 98 ? -6.648 -5.969 -2.745 1.00 94.75 98 LEU A C 1
ATOM 790 O O . LEU A 1 98 ? -7.370 -6.694 -3.418 1.00 94.75 98 LEU A O 1
ATOM 794 N N . SER A 1 99 ? -5.945 -4.975 -3.285 1.00 94.75 99 SER A N 1
ATOM 795 C CA . SER A 1 99 ? -5.973 -4.661 -4.715 1.00 94.75 99 SER A CA 1
ATOM 796 C C . SER A 1 99 ? -5.521 -5.854 -5.565 1.00 94.75 99 SER A C 1
ATOM 798 O O . SER A 1 99 ? -6.218 -6.230 -6.500 1.00 94.75 99 SER A O 1
ATOM 800 N N . GLU A 1 100 ? -4.425 -6.534 -5.205 1.00 94.25 100 GLU A N 1
ATOM 801 C CA . GLU A 1 100 ? -3.964 -7.727 -5.934 1.00 94.25 100 GLU A CA 1
ATOM 802 C C . GLU A 1 100 ? -4.902 -8.940 -5.753 1.00 94.25 100 GLU A C 1
ATOM 804 O O . GLU A 1 100 ? -5.036 -9.756 -6.666 1.00 94.25 100 GLU A O 1
ATOM 809 N N . ALA A 1 101 ? -5.566 -9.074 -4.599 1.00 93.50 101 ALA A N 1
ATOM 810 C CA . ALA A 1 101 ? -6.491 -10.177 -4.325 1.00 93.50 101 ALA A CA 1
ATOM 811 C C . ALA A 1 101 ? -7.848 -10.018 -5.033 1.00 93.50 101 ALA A C 1
ATOM 813 O O . ALA A 1 101 ? -8.441 -11.017 -5.439 1.00 93.50 101 ALA A O 1
ATOM 814 N N . TYR A 1 102 ? -8.336 -8.783 -5.176 1.00 92.44 102 TYR A N 1
ATOM 815 C CA . TYR A 1 102 ? -9.654 -8.461 -5.739 1.00 92.44 102 TYR A CA 1
ATOM 816 C C . TYR A 1 102 ? -9.585 -7.835 -7.146 1.00 92.44 102 TYR A C 1
ATOM 818 O O . TYR A 1 102 ? -10.621 -7.612 -7.766 1.00 92.44 102 TYR A O 1
ATOM 826 N N . GLY A 1 103 ? -8.388 -7.532 -7.656 1.00 91.81 103 GLY A N 1
ATOM 827 C CA . GLY A 1 103 ? -8.146 -6.827 -8.926 1.00 91.81 103 GLY A CA 1
ATOM 828 C C . GLY A 1 103 ? -8.251 -5.297 -8.835 1.00 91.81 103 GLY A C 1
ATOM 829 O O . GLY A 1 103 ? -7.729 -4.593 -9.693 1.00 91.81 103 GLY A O 1
ATOM 830 N N . LYS A 1 104 ? -8.900 -4.784 -7.789 1.00 93.56 104 LYS A N 1
ATOM 831 C CA . LYS A 1 104 ? -9.043 -3.365 -7.431 1.00 93.56 104 LYS A CA 1
ATOM 832 C C . LYS A 1 104 ? -9.296 -3.252 -5.933 1.00 93.56 104 LYS A C 1
ATOM 834 O O . LYS A 1 104 ? -9.523 -4.273 -5.281 1.00 93.56 104 LYS A O 1
ATOM 839 N N . ILE A 1 105 ? -9.289 -2.044 -5.375 1.00 94.69 105 ILE A N 1
ATOM 840 C CA . ILE A 1 105 ? -9.700 -1.882 -3.975 1.00 94.69 105 ILE A CA 1
ATOM 841 C C . ILE A 1 105 ? -11.224 -2.078 -3.890 1.00 94.69 105 ILE A C 1
ATOM 843 O O . ILE A 1 105 ? -11.969 -1.337 -4.536 1.00 94.69 105 ILE A O 1
ATOM 847 N N . PRO A 1 106 ? -11.712 -3.091 -3.152 1.00 93.38 106 PRO A N 1
ATOM 848 C CA . PRO A 1 106 ? -13.147 -3.307 -2.987 1.00 93.38 106 PRO A CA 1
ATOM 849 C C . PRO A 1 106 ? -13.774 -2.187 -2.145 1.00 93.38 106 PRO A C 1
ATOM 851 O O . PRO A 1 106 ? -13.086 -1.527 -1.373 1.00 93.38 106 PRO A O 1
ATO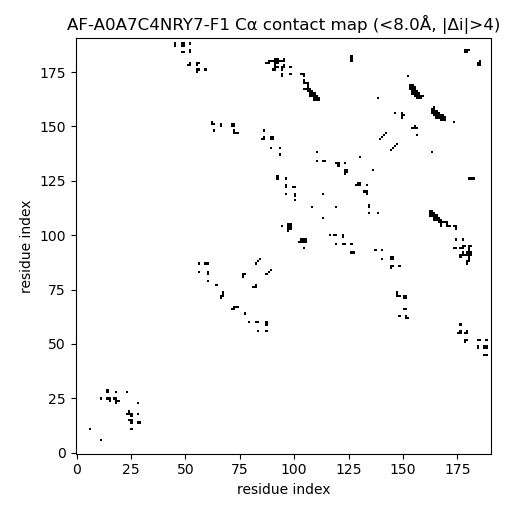M 854 N N . PHE A 1 107 ? -15.087 -1.984 -2.267 1.00 95.19 107 PHE A N 1
ATOM 855 C CA . PHE A 1 107 ? -15.821 -1.045 -1.404 1.00 95.19 107 PHE A CA 1
ATOM 856 C C . PHE A 1 107 ? -15.991 -1.571 0.019 1.00 95.19 107 PHE A C 1
ATOM 858 O O . PHE A 1 107 ? -16.041 -0.790 0.963 1.00 95.19 107 PHE A O 1
ATOM 865 N N . GLU A 1 108 ? -16.065 -2.887 0.174 1.00 95.69 108 GLU A N 1
ATOM 866 C CA . GLU A 1 108 ? -16.218 -3.550 1.458 1.00 95.69 108 GLU A CA 1
ATOM 867 C C . GLU A 1 108 ? -15.434 -4.862 1.456 1.00 95.69 108 GLU A C 1
ATOM 869 O O . GLU A 1 108 ? -15.352 -5.549 0.435 1.00 95.69 108 GLU A O 1
ATOM 874 N N . VAL A 1 109 ? -14.838 -5.193 2.598 1.00 95.12 109 VAL A N 1
ATOM 875 C CA . VAL A 1 109 ? -14.194 -6.480 2.860 1.00 95.12 109 VAL A CA 1
ATOM 876 C C . VAL A 1 109 ? -14.651 -6.976 4.212 1.00 95.12 109 VAL A C 1
ATOM 878 O O . VAL A 1 109 ? -14.499 -6.269 5.208 1.00 95.12 109 VAL A O 1
ATOM 881 N N . ARG A 1 110 ? -15.121 -8.218 4.255 1.00 95.69 110 ARG A N 1
ATOM 882 C CA . ARG A 1 110 ? -15.268 -8.966 5.498 1.00 95.69 110 ARG A CA 1
ATOM 883 C C . ARG A 1 110 ? -14.024 -9.816 5.730 1.00 95.69 110 ARG A C 1
ATOM 885 O O . ARG A 1 110 ? -13.470 -10.372 4.778 1.00 95.69 110 ARG A O 1
ATOM 892 N N . ILE A 1 111 ? -13.545 -9.909 6.970 1.00 94.56 111 ILE A N 1
ATOM 893 C CA . ILE A 1 111 ? -12.358 -10.724 7.271 1.00 94.56 111 ILE A CA 1
ATOM 894 C C . ILE A 1 111 ? -12.632 -12.202 6.992 1.00 94.56 111 ILE A C 1
ATOM 896 O O . ILE A 1 111 ? -11.751 -12.896 6.481 1.00 94.56 111 ILE A O 1
ATOM 900 N N . SER A 1 112 ? -13.853 -12.679 7.238 1.00 92.88 112 SER A N 1
ATOM 901 C CA . SER A 1 112 ? -14.251 -14.042 6.873 1.00 92.88 112 SER A CA 1
ATOM 902 C C . SER A 1 112 ? -14.098 -14.338 5.371 1.00 92.88 112 SER A C 1
ATOM 904 O O . SER A 1 112 ? -13.567 -15.394 5.019 1.00 92.88 112 SER A O 1
ATOM 906 N N . ASP A 1 113 ? -14.434 -13.389 4.489 1.00 93.50 113 ASP A N 1
ATOM 907 C CA . ASP A 1 113 ? -14.329 -13.545 3.027 1.00 93.50 113 ASP A CA 1
ATOM 908 C C . ASP A 1 113 ? -12.886 -13.734 2.547 1.00 93.50 113 ASP A C 1
ATOM 910 O O . ASP A 1 113 ? -12.639 -14.328 1.493 1.00 93.50 113 ASP A O 1
ATOM 914 N N . LEU A 1 114 ? -11.908 -13.249 3.320 1.00 93.06 114 LEU A N 1
ATOM 915 C CA . LEU A 1 114 ? -10.490 -13.411 3.006 1.00 93.06 114 LEU A CA 1
ATOM 916 C C . LEU A 1 114 ? -10.049 -14.877 3.048 1.00 93.06 114 LEU A C 1
ATOM 918 O O . LEU A 1 114 ? -9.139 -15.248 2.308 1.00 93.06 114 LEU A O 1
ATOM 922 N N . LYS A 1 115 ? -10.719 -15.727 3.838 1.00 89.38 115 LYS A N 1
ATOM 923 C CA . LYS A 1 115 ? -10.445 -17.175 3.884 1.00 89.38 115 LYS A CA 1
ATOM 924 C C . LYS A 1 115 ? -10.674 -17.845 2.529 1.00 89.38 115 LYS A C 1
ATOM 926 O O . LYS A 1 115 ? -9.979 -18.797 2.195 1.00 89.38 115 LYS A O 1
ATOM 931 N N . ASN A 1 116 ? -11.584 -17.294 1.727 1.00 91.06 116 ASN A N 1
ATOM 932 C CA . ASN A 1 116 ? -11.933 -17.806 0.403 1.00 91.06 116 ASN A CA 1
ATOM 933 C C . ASN A 1 116 ? -11.040 -17.230 -0.714 1.00 91.06 116 ASN A C 1
ATOM 935 O O . ASN A 1 116 ? -11.255 -17.510 -1.892 1.00 91.06 116 ASN A O 1
ATOM 939 N N . LYS A 1 117 ? -10.048 -16.388 -0.387 1.00 93.00 117 LYS A N 1
ATOM 940 C CA . LYS A 1 117 ? -9.137 -15.793 -1.375 1.00 93.00 117 LYS A CA 1
ATOM 941 C C . LYS A 1 117 ? -7.895 -16.654 -1.546 1.00 93.00 117 LYS A C 1
ATOM 943 O O . LYS A 1 117 ? -6.899 -16.468 -0.855 1.00 93.00 117 LYS A O 1
ATOM 948 N N . GLU A 1 118 ? -7.918 -17.525 -2.550 1.00 90.19 118 GLU A N 1
ATOM 949 C CA . GLU A 1 118 ? -6.825 -18.461 -2.865 1.00 90.19 118 GLU A CA 1
ATOM 950 C C . GLU A 1 118 ? -5.450 -17.788 -3.000 1.00 90.19 118 GLU A C 1
ATOM 952 O O . GLU A 1 118 ? -4.433 -18.325 -2.567 1.00 90.19 118 GLU A O 1
ATOM 957 N N . LYS A 1 119 ? -5.401 -16.574 -3.563 1.00 92.06 119 LYS A N 1
ATOM 958 C CA . LYS A 1 119 ? -4.147 -15.824 -3.748 1.00 92.06 119 LYS A CA 1
ATOM 959 C C . LYS A 1 119 ? -3.603 -15.219 -2.451 1.00 92.06 119 LYS A C 1
ATOM 961 O O . LYS A 1 119 ? -2.436 -14.829 -2.407 1.00 92.06 119 LYS A O 1
ATOM 966 N N . LEU A 1 120 ? -4.412 -15.115 -1.397 1.00 93.44 120 LEU A N 1
ATOM 967 C CA . LEU A 1 120 ? -4.070 -14.370 -0.189 1.00 93.44 120 LEU A CA 1
ATOM 968 C C . LEU A 1 120 ? -2.790 -14.859 0.503 1.00 93.44 120 LEU A C 1
ATOM 970 O O . LEU A 1 120 ? -1.950 -14.007 0.805 1.00 93.44 120 LEU A O 1
ATOM 974 N N . PRO A 1 121 ? -2.562 -16.174 0.717 1.00 92.94 121 PRO A N 1
ATOM 975 C CA . PRO A 1 121 ? -1.340 -16.640 1.370 1.00 92.94 121 PRO A CA 1
ATOM 976 C C . PRO A 1 121 ? -0.077 -16.222 0.614 1.00 92.94 121 PRO A C 1
ATOM 978 O O . PRO A 1 121 ? 0.877 -15.718 1.212 1.00 92.94 121 PRO A O 1
ATOM 981 N N . TYR A 1 122 ? -0.099 -16.348 -0.715 1.00 93.62 122 TYR A N 1
ATOM 982 C CA . TYR A 1 122 ? 0.998 -15.911 -1.573 1.00 93.62 122 TYR A CA 1
ATOM 983 C C . TYR A 1 122 ? 1.218 -14.393 -1.493 1.00 93.62 122 TYR A C 1
ATOM 985 O O . TYR A 1 122 ? 2.354 -13.940 -1.340 1.00 93.62 122 TYR A O 1
ATOM 993 N N . LEU A 1 123 ? 0.147 -13.597 -1.550 1.00 93.62 123 LEU A N 1
ATOM 994 C CA . LEU A 1 123 ? 0.229 -12.134 -1.495 1.00 93.62 123 LEU A CA 1
ATOM 995 C C . LEU A 1 123 ? 0.777 -11.634 -0.154 1.00 93.62 123 LEU A C 1
ATOM 997 O O . LEU A 1 123 ? 1.629 -10.740 -0.120 1.00 93.62 123 LEU A O 1
ATOM 1001 N N . VAL A 1 124 ? 0.352 -12.242 0.953 1.00 93.00 124 VAL A N 1
ATOM 1002 C CA . VAL A 1 124 ? 0.873 -11.915 2.284 1.00 93.00 124 VAL A CA 1
ATOM 1003 C C . VAL A 1 124 ? 2.348 -12.306 2.399 1.00 93.00 124 VAL A C 1
ATOM 1005 O O . VAL A 1 124 ? 3.155 -11.492 2.858 1.00 93.00 124 VAL A O 1
ATOM 1008 N N . TYR A 1 125 ? 2.747 -13.476 1.891 1.00 91.62 125 TYR A N 1
ATOM 1009 C CA . TYR A 1 125 ? 4.161 -13.856 1.810 1.00 91.62 125 TYR A CA 1
ATOM 1010 C C . TYR A 1 125 ? 4.992 -12.848 0.999 1.00 91.62 125 TYR A C 1
ATOM 1012 O O . TYR A 1 125 ? 6.041 -12.370 1.452 1.00 91.62 125 TYR A O 1
ATOM 1020 N N . LYS A 1 126 ? 4.491 -12.468 -0.179 1.00 91.00 126 LYS A N 1
ATOM 1021 C CA . LYS A 1 126 ? 5.133 -11.531 -1.106 1.00 91.00 126 LYS A CA 1
ATOM 1022 C C . LYS A 1 126 ? 5.345 -10.150 -0.491 1.00 91.00 126 LYS A C 1
ATOM 1024 O O . LYS A 1 126 ? 6.404 -9.565 -0.720 1.00 91.00 126 LYS A O 1
ATOM 1029 N N . HIS A 1 127 ? 4.393 -9.629 0.286 1.00 89.62 127 HIS A N 1
ATOM 1030 C CA . HIS A 1 127 ? 4.413 -8.234 0.759 1.00 89.62 127 HIS A CA 1
ATOM 1031 C C . HIS A 1 127 ? 4.805 -8.068 2.230 1.00 89.62 127 HIS A C 1
ATOM 1033 O O . HIS A 1 127 ? 5.513 -7.114 2.578 1.00 89.62 127 HIS A O 1
ATOM 1039 N N . VAL A 1 128 ? 4.433 -9.016 3.087 1.00 88.06 128 VAL A N 1
ATOM 1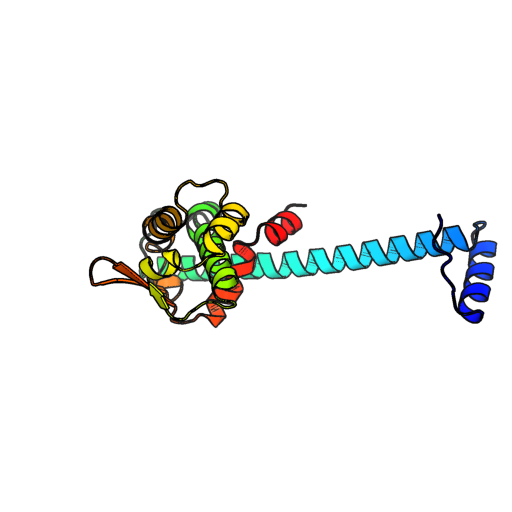040 C CA . VAL A 1 128 ? 4.677 -8.969 4.538 1.00 88.06 128 VAL A CA 1
ATOM 1041 C C . VAL A 1 128 ? 5.745 -9.977 4.961 1.00 88.06 128 VAL A C 1
ATOM 1043 O O . VAL A 1 128 ? 6.618 -9.621 5.748 1.00 88.06 128 VAL A O 1
ATOM 1046 N N . GLY A 1 129 ? 5.793 -11.155 4.336 1.00 87.94 129 GLY A N 1
ATOM 1047 C CA . GLY A 1 129 ? 6.770 -12.214 4.623 1.00 87.94 129 GLY A CA 1
ATOM 1048 C C . GLY A 1 129 ? 6.111 -13.505 5.106 1.00 87.94 129 GLY A C 1
ATOM 1049 O O . GLY A 1 129 ? 4.890 -13.632 5.079 1.00 87.94 129 GLY A O 1
ATOM 1050 N N . ARG A 1 130 ? 6.923 -14.484 5.530 1.00 87.81 130 ARG A N 1
ATOM 1051 C CA . ARG A 1 130 ? 6.424 -15.789 5.999 1.00 87.81 130 ARG A CA 1
ATOM 1052 C C . ARG A 1 130 ? 5.511 -15.616 7.206 1.00 87.81 130 ARG A C 1
ATOM 1054 O O . ARG A 1 130 ? 5.940 -15.079 8.223 1.00 87.81 130 ARG A O 1
ATOM 1061 N N . VAL A 1 131 ? 4.291 -16.129 7.092 1.00 90.12 131 VAL A N 1
ATOM 1062 C CA . VAL A 1 131 ? 3.319 -16.202 8.182 1.00 90.12 131 VAL A CA 1
ATOM 1063 C C . VAL A 1 131 ? 2.552 -17.512 8.109 1.00 90.12 131 VAL A C 1
ATOM 1065 O O . VAL A 1 131 ? 2.324 -18.040 7.024 1.00 90.12 131 VAL A O 1
ATOM 1068 N N . LYS A 1 132 ? 2.176 -18.029 9.279 1.00 88.38 132 LYS A N 1
ATOM 1069 C CA . LYS A 1 132 ? 1.415 -19.274 9.411 1.00 88.38 132 LYS A CA 1
ATOM 1070 C C . LYS A 1 132 ? -0.064 -19.078 9.071 1.00 88.38 132 LYS A C 1
ATOM 1072 O O . LYS A 1 132 ? -0.658 -19.950 8.453 1.00 88.38 132 LYS A O 1
ATOM 1077 N N . ASP A 1 133 ? -0.622 -17.927 9.445 1.00 93.81 133 ASP A N 1
ATOM 1078 C CA . ASP A 1 133 ? -2.014 -17.564 9.185 1.00 93.81 133 ASP A CA 1
ATOM 1079 C C . ASP A 1 133 ? -2.095 -16.158 8.553 1.00 93.81 133 ASP A C 1
ATOM 1081 O O . ASP A 1 133 ? -1.948 -15.145 9.247 1.00 93.81 133 ASP A O 1
ATOM 1085 N N . PRO A 1 134 ? -2.277 -16.084 7.222 1.00 93.75 134 PRO A N 1
ATOM 1086 C CA . PRO A 1 134 ? -2.423 -14.830 6.489 1.00 93.75 134 PRO A CA 1
ATOM 1087 C C . PRO A 1 134 ? -3.638 -13.994 6.907 1.00 93.75 134 PRO A C 1
ATOM 1089 O O . PRO A 1 134 ? -3.542 -12.766 6.919 1.00 93.75 134 PRO A O 1
ATOM 1092 N N . VAL A 1 135 ? -4.764 -14.634 7.243 1.00 94.62 135 VAL A N 1
ATOM 1093 C CA . VAL A 1 135 ? -6.020 -13.938 7.563 1.00 94.62 135 VAL A CA 1
ATOM 1094 C C . VAL A 1 135 ? -5.903 -13.287 8.935 1.00 94.62 135 VAL A C 1
ATOM 1096 O O . VAL A 1 135 ? -6.085 -12.074 9.040 1.00 94.62 135 VAL A O 1
ATOM 1099 N N . SER A 1 136 ? -5.464 -14.048 9.943 1.00 93.31 136 SER A N 1
ATOM 1100 C CA . SER A 1 136 ? -5.222 -13.517 11.293 1.00 93.31 136 SER A CA 1
ATOM 1101 C C . SER A 1 136 ? -4.187 -12.387 11.296 1.00 93.31 136 SER A C 1
ATOM 1103 O O . SER A 1 136 ? -4.292 -11.426 12.062 1.00 93.31 136 SER A O 1
ATOM 1105 N N . LEU A 1 137 ? -3.174 -12.448 10.418 1.00 92.44 137 LEU A N 1
ATOM 1106 C CA . LEU A 1 137 ? -2.228 -11.342 10.267 1.00 92.44 137 LEU A CA 1
ATOM 1107 C C . LEU A 1 137 ? -2.915 -10.078 9.745 1.00 92.44 137 LEU A C 1
ATOM 1109 O O . LEU A 1 137 ? -2.654 -9.001 10.277 1.00 92.44 137 LEU A O 1
ATOM 1113 N N . ILE A 1 138 ? -3.737 -10.191 8.697 1.00 93.38 138 ILE A N 1
ATOM 1114 C CA . ILE A 1 138 ? -4.445 -9.048 8.106 1.00 93.38 138 ILE A CA 1
ATOM 1115 C C . ILE A 1 138 ? -5.407 -8.431 9.113 1.00 93.38 138 ILE A C 1
ATOM 1117 O O . ILE A 1 138 ? -5.402 -7.211 9.267 1.00 93.38 138 ILE A O 1
ATOM 1121 N N . GLU A 1 139 ? -6.158 -9.259 9.831 1.00 94.88 139 GLU A N 1
ATOM 1122 C CA . GLU A 1 139 ? -7.032 -8.830 10.917 1.00 94.88 139 GLU A CA 1
ATOM 1123 C C . GLU A 1 139 ? -6.259 -8.006 11.953 1.00 94.88 139 GLU A C 1
ATOM 1125 O O . GLU A 1 139 ? -6.563 -6.832 12.178 1.00 94.88 139 GLU A O 1
ATOM 1130 N N . LYS A 1 140 ? -5.168 -8.560 12.496 1.00 92.06 140 LYS A N 1
ATOM 1131 C CA . LYS A 1 140 ? -4.295 -7.846 13.435 1.00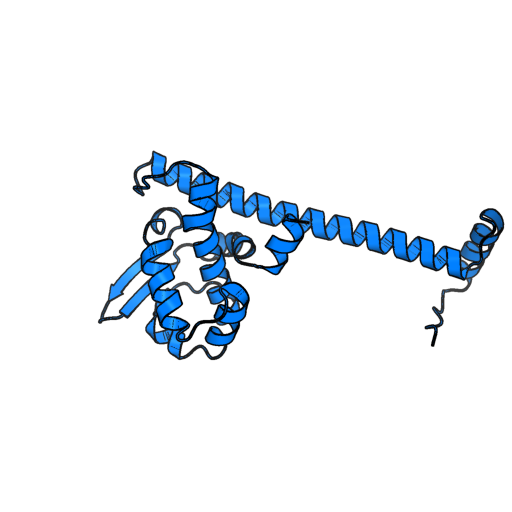 92.06 140 LYS A CA 1
ATOM 1132 C C . LYS A 1 140 ? -3.761 -6.540 12.845 1.00 92.06 140 LYS A C 1
ATOM 1134 O O . LYS A 1 140 ? -3.677 -5.523 13.532 1.00 92.06 140 LYS A O 1
ATOM 1139 N N . TYR A 1 141 ? -3.397 -6.543 11.564 1.00 92.00 141 TYR A N 1
ATOM 1140 C CA . TYR A 1 141 ? -2.915 -5.351 10.870 1.00 92.00 141 TYR A CA 1
ATOM 1141 C C . TYR A 1 141 ? -3.984 -4.262 10.794 1.00 92.00 141 TYR A C 1
ATOM 1143 O O . TYR A 1 141 ? -3.695 -3.093 11.059 1.00 92.00 141 TYR A O 1
ATOM 115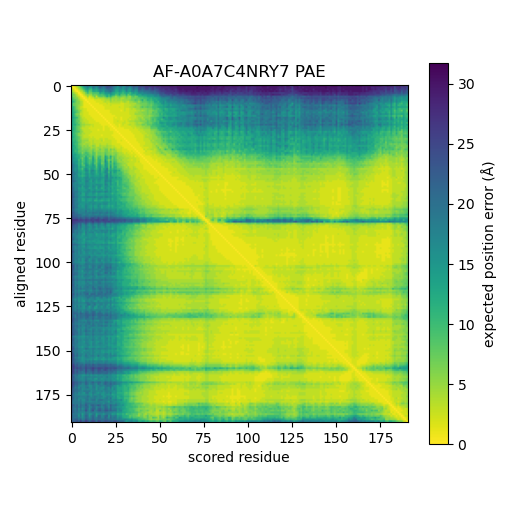1 N N . ILE A 1 142 ? -5.216 -4.646 10.472 1.00 95.06 142 ILE A N 1
ATOM 1152 C CA . ILE A 1 142 ? -6.358 -3.741 10.423 1.00 95.06 142 ILE A CA 1
ATOM 1153 C C . ILE A 1 142 ? -6.605 -3.156 11.810 1.00 95.06 142 ILE A C 1
ATOM 1155 O O . ILE A 1 142 ? -6.615 -1.936 11.949 1.00 95.06 142 ILE A O 1
ATOM 1159 N N . LEU A 1 143 ? -6.704 -3.993 12.840 1.00 94.50 143 LEU A N 1
ATOM 1160 C CA . LEU A 1 143 ? -7.030 -3.565 14.202 1.00 94.50 143 LEU A CA 1
ATOM 1161 C C . LEU A 1 143 ? -5.939 -2.697 14.842 1.00 94.50 143 LEU A C 1
ATOM 1163 O O . LEU A 1 143 ? -6.233 -1.667 15.443 1.00 94.50 143 LEU A O 1
ATOM 1167 N N . GLU A 1 144 ? -4.669 -3.074 14.702 1.00 93.25 144 GLU A N 1
ATOM 1168 C CA . GLU A 1 144 ? -3.578 -2.393 15.407 1.00 93.25 144 GLU A CA 1
ATOM 1169 C C . GLU A 1 144 ? -2.976 -1.220 14.626 1.00 93.25 144 GLU A C 1
ATOM 1171 O O . GLU A 1 144 ? -2.379 -0.316 15.221 1.00 93.25 144 GLU A O 1
ATOM 1176 N N . ARG A 1 145 ? -3.046 -1.249 13.287 1.00 93.50 145 ARG A N 1
ATOM 1177 C CA . ARG A 1 145 ? -2.311 -0.306 12.422 1.00 93.50 145 ARG A CA 1
ATOM 1178 C C . ARG A 1 145 ? -3.215 0.558 11.566 1.00 93.50 145 ARG A C 1
ATOM 1180 O O . ARG A 1 145 ? -2.890 1.727 11.387 1.00 93.50 145 ARG A O 1
ATOM 1187 N N . VAL A 1 146 ? -4.322 0.025 11.057 1.00 95.44 146 VAL A N 1
ATOM 1188 C CA . VAL A 1 146 ? -5.218 0.790 10.176 1.00 95.44 146 VAL A CA 1
ATOM 1189 C C . VAL A 1 146 ? -6.322 1.480 10.966 1.00 95.44 146 VAL A C 1
ATOM 1191 O O . VAL A 1 146 ? -6.532 2.671 10.769 1.00 95.44 146 VAL A O 1
ATOM 1194 N N . ARG A 1 147 ? -6.953 0.800 11.929 1.00 95.69 147 ARG A N 1
ATOM 1195 C CA . ARG A 1 147 ? -8.019 1.344 12.786 1.00 95.69 147 ARG A CA 1
ATOM 1196 C C . ARG A 1 147 ? -7.667 2.696 13.420 1.00 95.69 147 ARG A C 1
ATOM 1198 O O . ARG A 1 147 ? -8.500 3.591 13.329 1.00 95.69 147 ARG A O 1
ATOM 1205 N N . PRO A 1 148 ? -6.445 2.934 13.944 1.00 95.00 148 PRO A N 1
ATOM 1206 C CA . PRO A 1 148 ? -6.090 4.234 14.525 1.00 95.00 148 PRO A CA 1
ATOM 1207 C C . PRO A 1 148 ? -6.063 5.405 13.535 1.00 95.00 148 PRO A C 1
ATOM 1209 O O . PRO A 1 148 ? -6.087 6.558 13.958 1.00 95.00 148 PRO A O 1
ATOM 1212 N N . ILE A 1 149 ? -5.939 5.125 12.236 1.00 95.44 149 ILE A N 1
ATOM 1213 C CA . ILE A 1 149 ? -5.855 6.139 11.177 1.00 95.44 149 ILE A CA 1
ATOM 1214 C C . ILE A 1 149 ? -7.039 6.091 10.214 1.00 95.44 149 ILE A C 1
ATOM 1216 O O . ILE A 1 149 ? -7.124 6.939 9.335 1.00 95.44 149 ILE A O 1
ATOM 1220 N N . ALA A 1 150 ? -7.943 5.124 10.369 1.00 95.75 150 ALA A N 1
ATOM 1221 C CA . ALA A 1 150 ? -9.022 4.843 9.433 1.00 95.75 150 ALA A CA 1
ATOM 1222 C C . ALA A 1 150 ? -9.878 6.083 9.084 1.00 95.75 150 ALA A C 1
ATOM 1224 O O . ALA A 1 150 ? -10.076 6.314 7.886 1.00 95.75 150 ALA A O 1
ATOM 1225 N N . PRO A 1 151 ? -10.262 6.954 10.048 1.00 94.50 151 PRO A N 1
ATOM 1226 C CA . PRO A 1 151 ? -11.008 8.177 9.739 1.00 94.50 151 PRO A CA 1
ATOM 1227 C C . PRO A 1 151 ? -10.299 9.093 8.731 1.00 94.50 151 PRO A C 1
ATOM 1229 O O . PRO A 1 151 ? -10.917 9.547 7.771 1.00 94.50 151 PRO A O 1
ATOM 1232 N N . ALA A 1 152 ? -8.978 9.261 8.858 1.00 94.81 152 ALA A N 1
ATOM 1233 C CA . ALA A 1 152 ? -8.182 10.145 7.998 1.00 94.81 152 ALA A CA 1
ATOM 1234 C C . ALA A 1 152 ? -8.140 9.705 6.521 1.00 94.81 152 ALA A C 1
ATOM 1236 O O . ALA A 1 152 ? -7.785 10.487 5.634 1.00 94.81 152 ALA A O 1
ATOM 1237 N N . PHE A 1 153 ? -8.468 8.438 6.255 1.00 95.44 153 PHE A N 1
ATOM 1238 C CA . PHE A 1 153 ? -8.424 7.826 4.928 1.00 95.44 153 PHE A CA 1
ATOM 1239 C C . PHE A 1 153 ? -9.815 7.428 4.414 1.00 95.44 153 PHE A C 1
ATOM 1241 O O . PHE A 1 153 ? -9.908 6.772 3.379 1.00 95.44 153 PHE A O 1
ATOM 1248 N N . GLY A 1 154 ? -10.893 7.824 5.104 1.00 94.06 154 GLY A N 1
ATOM 1249 C CA . GLY A 1 154 ? -12.257 7.452 4.717 1.00 94.06 154 GLY A CA 1
ATOM 1250 C C . GLY A 1 154 ? -12.501 5.944 4.802 1.00 94.06 154 GLY A C 1
ATOM 1251 O O . GLY A 1 154 ? -13.205 5.382 3.966 1.00 94.06 154 GLY A O 1
ATOM 1252 N N . ILE A 1 155 ? -11.874 5.287 5.778 1.00 96.88 155 ILE A N 1
ATOM 1253 C CA . ILE A 1 155 ? -12.034 3.860 6.047 1.00 96.88 155 ILE A CA 1
ATOM 1254 C C . ILE A 1 155 ? -12.921 3.714 7.281 1.00 96.88 155 ILE A C 1
ATOM 1256 O O . ILE A 1 155 ? -12.660 4.327 8.318 1.00 96.88 155 ILE A O 1
ATOM 1260 N N . LYS A 1 156 ? -13.951 2.877 7.180 1.00 96.31 156 LYS A N 1
ATOM 1261 C CA . LYS A 1 156 ? -14.798 2.479 8.304 1.00 96.31 156 LYS A CA 1
ATOM 1262 C C . LYS A 1 156 ? -14.454 1.047 8.690 1.00 96.31 156 LYS A C 1
ATOM 1264 O O . LYS A 1 156 ? -14.321 0.202 7.814 1.00 96.31 156 LYS A O 1
ATOM 1269 N N . ILE A 1 157 ? -14.279 0.781 9.980 1.00 96.44 157 ILE A N 1
ATOM 1270 C CA . ILE A 1 157 ? -14.039 -0.570 10.498 1.00 96.44 157 ILE A CA 1
ATOM 1271 C C . ILE A 1 157 ? -15.088 -0.829 11.568 1.00 96.44 157 ILE A C 1
ATOM 1273 O O . ILE A 1 157 ? -15.129 -0.112 12.566 1.00 96.44 157 ILE A O 1
ATOM 1277 N N . GLU A 1 158 ? -15.913 -1.843 11.351 1.00 95.19 158 GLU A N 1
ATOM 1278 C CA . GLU A 1 158 ? -17.000 -2.239 12.242 1.00 95.19 158 GLU A CA 1
ATOM 1279 C C . GLU A 1 158 ? -16.848 -3.709 12.624 1.00 95.19 158 GLU A C 1
ATOM 1281 O O . GLU A 1 158 ? -16.354 -4.512 11.836 1.00 95.19 158 GLU A O 1
ATOM 1286 N N . GLU A 1 159 ? -17.282 -4.052 13.831 1.00 93.19 159 GLU A N 1
ATOM 1287 C CA . GLU A 1 159 ? -17.461 -5.439 14.255 1.00 93.19 159 GLU A CA 1
ATOM 1288 C C . GLU A 1 159 ? -18.957 -5.757 14.136 1.00 93.19 159 GLU A C 1
ATOM 1290 O O . GLU A 1 159 ? -19.786 -5.098 14.766 1.00 93.19 159 GLU A O 1
ATOM 1295 N N . LYS A 1 160 ? -19.310 -6.705 13.263 1.00 89.25 160 LYS A N 1
ATOM 1296 C CA . LYS A 1 160 ? -20.687 -7.130 12.969 1.00 89.25 160 LYS A CA 1
ATOM 1297 C C . LYS A 1 160 ? -20.727 -8.648 12.905 1.00 89.25 160 LYS A C 1
ATOM 1299 O O . LYS A 1 160 ? -19.905 -9.235 12.215 1.00 89.25 160 LYS A O 1
ATOM 1304 N N . ASP A 1 161 ? -21.671 -9.268 13.609 1.00 86.94 161 ASP A N 1
ATOM 1305 C CA . ASP A 1 161 ? -21.906 -10.719 13.565 1.00 86.94 161 ASP A CA 1
ATOM 1306 C C . ASP A 1 161 ? -20.640 -11.570 13.817 1.00 86.94 161 ASP A C 1
ATOM 1308 O O . ASP A 1 161 ? -20.402 -12.567 13.139 1.00 86.94 161 ASP A O 1
ATOM 1312 N N . ASN A 1 162 ? -19.807 -11.171 14.790 1.00 87.19 162 ASN A N 1
ATOM 1313 C CA . ASN A 1 162 ? -18.492 -11.774 15.079 1.00 87.19 162 ASN A CA 1
ATOM 1314 C C . ASN A 1 162 ? -17.484 -11.722 13.911 1.00 87.19 162 ASN A C 1
ATOM 1316 O O . ASN A 1 162 ? -16.549 -12.522 13.857 1.00 87.19 162 ASN A O 1
ATOM 1320 N N . ASP A 1 163 ? -17.648 -10.773 12.994 1.00 92.75 163 ASP A N 1
ATOM 1321 C CA . ASP A 1 163 ? -16.736 -10.507 11.889 1.00 92.75 163 ASP A CA 1
ATOM 1322 C C . ASP A 1 163 ? -16.304 -9.037 11.881 1.00 92.75 163 ASP A C 1
ATOM 1324 O O . ASP A 1 163 ? -16.981 -8.152 12.411 1.00 92.75 163 ASP A O 1
ATOM 1328 N N . ILE A 1 164 ? -15.163 -8.766 11.254 1.00 95.12 164 ILE A N 1
ATOM 1329 C CA . ILE A 1 164 ? -14.673 -7.409 11.036 1.00 95.12 164 ILE A CA 1
ATOM 1330 C C . ILE A 1 164 ? -14.994 -7.019 9.601 1.00 95.12 164 ILE A C 1
ATOM 1332 O O . ILE A 1 164 ? -14.516 -7.629 8.641 1.00 95.12 164 ILE A O 1
ATOM 1336 N N . VAL A 1 165 ? -15.778 -5.957 9.466 1.00 96.69 165 VAL A N 1
ATOM 1337 C CA . VAL A 1 165 ? -16.169 -5.374 8.187 1.00 96.69 165 VAL A CA 1
ATOM 1338 C C . VAL A 1 165 ? -15.392 -4.082 7.984 1.00 96.69 165 VAL A C 1
ATOM 1340 O O . VAL A 1 165 ? -15.439 -3.170 8.812 1.00 96.69 165 VAL A O 1
ATOM 1343 N N . VAL A 1 166 ? -14.655 -4.007 6.879 1.00 96.81 166 VAL A N 1
ATOM 1344 C CA . VAL A 1 166 ? -13.886 -2.830 6.475 1.00 96.81 166 VAL A CA 1
ATOM 1345 C C . VAL A 1 166 ? -14.525 -2.222 5.239 1.00 96.81 166 VAL A C 1
ATOM 1347 O O . VAL A 1 166 ? -14.491 -2.825 4.170 1.00 96.81 166 VAL A O 1
ATOM 1350 N N . SER A 1 167 ? -15.063 -1.014 5.373 1.00 97.25 167 SER A N 1
ATOM 1351 C CA . SER A 1 167 ? -15.643 -0.257 4.266 1.00 97.25 167 SER A CA 1
ATOM 1352 C C . SER A 1 167 ? -14.688 0.848 3.817 1.00 97.25 167 SER A C 1
ATOM 1354 O O . SER A 1 167 ? -14.126 1.589 4.628 1.00 97.25 167 SER A O 1
ATOM 1356 N N . PHE A 1 168 ? -14.516 0.969 2.508 1.00 95.81 168 PHE A N 1
ATOM 1357 C CA . PHE A 1 168 ? -13.634 1.921 1.851 1.00 95.81 168 PHE A CA 1
ATOM 1358 C C . PHE A 1 168 ? -14.482 2.966 1.124 1.00 95.81 168 PHE A C 1
ATOM 1360 O O . PHE A 1 168 ? -14.953 2.734 0.012 1.00 95.81 168 PHE A O 1
ATOM 1367 N N . ASN A 1 169 ? -14.668 4.139 1.735 1.00 93.38 169 ASN A N 1
ATOM 1368 C CA . ASN A 1 169 ? -15.572 5.168 1.201 1.00 93.38 169 ASN A CA 1
ATOM 1369 C C . ASN A 1 169 ? -15.006 5.879 -0.037 1.00 93.38 169 ASN A C 1
ATOM 1371 O O . ASN A 1 169 ? -15.744 6.534 -0.768 1.00 93.38 169 ASN A O 1
ATOM 1375 N N . ASN A 1 170 ? -13.696 5.776 -0.276 1.00 90.75 170 ASN A N 1
ATOM 1376 C CA . ASN A 1 170 ? -13.053 6.327 -1.466 1.00 90.75 170 ASN A CA 1
ATOM 1377 C C . ASN A 1 170 ? -11.958 5.383 -2.002 1.00 90.75 170 ASN A C 1
ATOM 1379 O O . ASN A 1 170 ? -10.767 5.648 -1.809 1.00 90.75 170 ASN A O 1
ATOM 1383 N N . PRO A 1 171 ? -12.333 4.273 -2.669 1.00 91.75 171 PRO A N 1
ATOM 1384 C CA . PRO A 1 171 ? -11.369 3.302 -3.187 1.00 91.75 171 PRO A CA 1
ATOM 1385 C C . PRO A 1 171 ? -10.391 3.910 -4.197 1.00 91.75 171 PRO A C 1
ATOM 1387 O O . PRO A 1 171 ? -9.205 3.607 -4.140 1.00 91.75 171 PRO A O 1
ATOM 1390 N N . ALA A 1 172 ? -10.851 4.830 -5.052 1.00 89.69 172 ALA A N 1
ATOM 1391 C CA . ALA A 1 172 ? -10.011 5.491 -6.056 1.00 89.69 172 ALA A CA 1
ATOM 1392 C C . ALA A 1 172 ? -8.865 6.295 -5.420 1.00 89.69 172 ALA A C 1
ATOM 1394 O O . ALA A 1 172 ? -7.720 6.237 -5.866 1.00 89.69 172 ALA A O 1
ATOM 1395 N N . TYR A 1 173 ? -9.144 7.013 -4.329 1.00 92.44 173 TYR A N 1
ATOM 1396 C CA . TYR A 1 173 ? -8.086 7.665 -3.564 1.00 92.44 173 TYR A CA 1
ATOM 1397 C C . TYR A 1 173 ? -7.137 6.639 -2.934 1.00 92.44 173 TYR A C 1
ATOM 1399 O O . TYR A 1 173 ? -5.921 6.797 -3.006 1.00 92.44 173 TYR A O 1
ATOM 1407 N N . LEU A 1 174 ? -7.664 5.573 -2.336 1.00 95.00 174 LEU A N 1
ATOM 1408 C CA . LEU A 1 174 ? -6.836 4.553 -1.692 1.00 95.00 174 LEU A CA 1
ATOM 1409 C C . LEU A 1 174 ? -5.938 3.808 -2.691 1.00 95.00 174 LEU A C 1
ATOM 1411 O O . LEU A 1 174 ? -4.841 3.386 -2.324 1.00 95.00 174 LEU A O 1
ATOM 1415 N N . GLU A 1 175 ? -6.335 3.710 -3.961 1.00 93.44 175 GLU A N 1
ATOM 1416 C CA . GLU A 1 175 ? -5.499 3.143 -5.024 1.00 93.44 175 GLU A CA 1
ATOM 1417 C C . GLU A 1 175 ? -4.213 3.948 -5.221 1.00 93.44 175 GLU A C 1
ATOM 1419 O O . GLU A 1 175 ? -3.149 3.364 -5.439 1.00 93.44 175 GLU A O 1
ATOM 1424 N N . SER A 1 176 ? -4.253 5.268 -5.005 1.00 92.12 176 SER A N 1
ATOM 1425 C CA . SER A 1 176 ? -3.048 6.111 -5.030 1.00 92.12 176 SER A CA 1
ATOM 1426 C C . SER A 1 176 ? -2.018 5.750 -3.948 1.00 92.12 176 SER A C 1
ATOM 1428 O O . SER A 1 176 ? -0.852 6.121 -4.067 1.00 92.12 176 SER A O 1
ATOM 1430 N N . LEU A 1 177 ? -2.412 4.998 -2.909 1.00 94.94 177 LEU A N 1
ATOM 1431 C CA . LEU A 1 177 ? -1.542 4.571 -1.807 1.00 94.94 177 LEU A CA 1
ATOM 1432 C C . LEU A 1 177 ? -0.961 3.164 -1.991 1.00 94.94 177 LEU A C 1
ATOM 1434 O O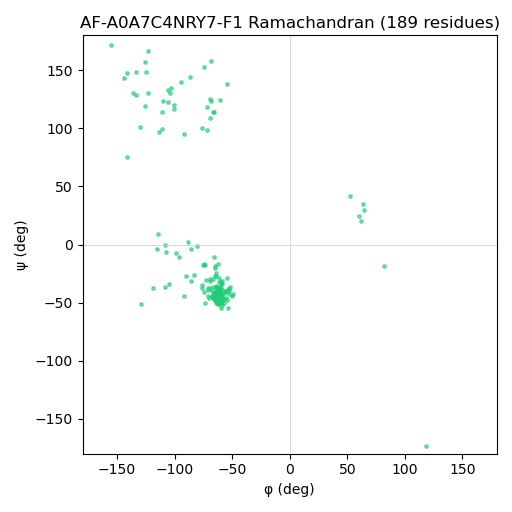 . LEU A 1 177 ? -0.034 2.789 -1.267 1.00 94.94 177 LEU A O 1
ATOM 1438 N N . VAL A 1 178 ? -1.448 2.391 -2.966 1.00 94.06 178 VAL A N 1
ATOM 1439 C CA . VAL A 1 178 ? -0.899 1.068 -3.322 1.00 94.06 178 VAL A CA 1
ATOM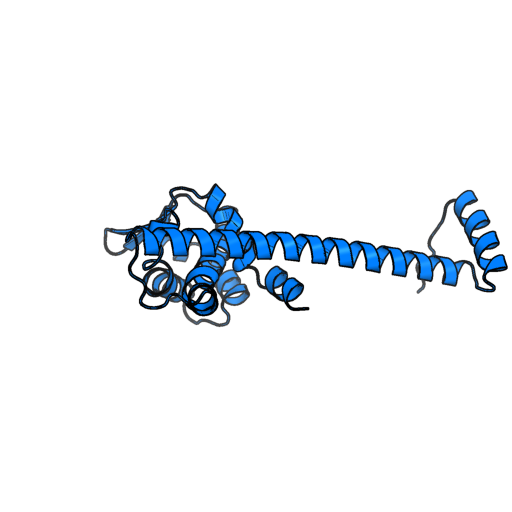 1440 C C . VAL A 1 178 ? 0.615 1.114 -3.576 1.00 94.06 178 VAL A C 1
ATOM 1442 O O . VAL A 1 178 ? 1.327 0.236 -3.074 1.00 94.06 178 VAL A O 1
ATOM 1445 N N . PRO A 1 179 ? 1.181 2.147 -4.239 1.00 91.25 179 PRO A N 1
ATOM 1446 C CA . PRO A 1 179 ? 2.622 2.230 -4.439 1.00 91.25 179 PRO A CA 1
ATOM 1447 C C . PRO A 1 179 ? 3.452 2.139 -3.154 1.00 91.25 179 PRO A C 1
ATOM 1449 O O . PRO A 1 179 ? 4.569 1.619 -3.172 1.00 91.25 179 PRO A O 1
ATOM 1452 N N . LEU A 1 180 ? 2.893 2.582 -2.022 1.00 92.44 180 LEU A N 1
ATOM 1453 C CA . LEU A 1 180 ? 3.560 2.554 -0.724 1.00 92.44 180 LEU A CA 1
ATOM 1454 C C . LEU A 1 180 ? 3.727 1.131 -0.187 1.00 92.44 180 LEU A C 1
ATOM 1456 O O . LEU A 1 180 ? 4.686 0.858 0.536 1.00 92.44 180 LEU A O 1
ATOM 1460 N N . GLY A 1 181 ? 2.825 0.207 -0.522 1.00 86.31 181 GLY A N 1
ATOM 1461 C CA . GLY A 1 181 ? 2.924 -1.200 -0.129 1.00 86.31 181 GLY A CA 1
ATOM 1462 C C . GLY A 1 181 ? 3.811 -2.038 -1.046 1.00 86.31 181 GLY A C 1
ATOM 1463 O O . GLY A 1 181 ? 4.412 -3.011 -0.585 1.00 86.31 181 GLY A O 1
ATOM 1464 N N . SER A 1 182 ? 3.955 -1.630 -2.309 1.00 84.81 182 SER A N 1
ATOM 1465 C CA . SER A 1 182 ? 4.719 -2.370 -3.311 1.00 84.81 182 SER A CA 1
ATOM 1466 C C . SER A 1 182 ? 6.216 -2.419 -2.986 1.00 84.81 182 SER A C 1
ATOM 1468 O O . SER A 1 182 ? 6.938 -1.419 -3.036 1.00 84.81 182 SER A O 1
ATOM 1470 N N . ARG A 1 183 ? 6.719 -3.628 -2.694 1.00 75.25 183 ARG A N 1
ATOM 1471 C CA . ARG A 1 183 ? 8.155 -3.868 -2.455 1.00 75.25 183 ARG A CA 1
ATOM 1472 C C . ARG A 1 183 ? 9.024 -3.497 -3.656 1.00 75.25 183 ARG A C 1
ATOM 1474 O O . ARG A 1 183 ? 10.149 -3.049 -3.454 1.00 75.25 183 ARG A O 1
ATOM 1481 N N . VAL A 1 184 ? 8.521 -3.692 -4.877 1.00 75.69 184 VAL A N 1
ATOM 1482 C CA . VAL A 1 184 ? 9.256 -3.381 -6.115 1.00 75.69 184 VAL A CA 1
ATOM 1483 C C . VAL A 1 184 ? 9.511 -1.883 -6.203 1.00 75.69 184 VAL A C 1
ATOM 1485 O O . VAL A 1 184 ? 10.657 -1.468 -6.352 1.00 75.69 184 VAL A O 1
ATOM 1488 N N . LEU A 1 185 ? 8.465 -1.078 -6.018 1.00 75.56 185 LEU A N 1
ATOM 1489 C CA . LEU A 1 185 ? 8.573 0.378 -6.076 1.00 75.56 185 LEU A CA 1
ATOM 1490 C C . LEU A 1 185 ? 9.458 0.907 -4.955 1.00 75.56 185 LEU A C 1
ATOM 1492 O O . LEU A 1 185 ? 10.396 1.653 -5.206 1.00 75.56 185 LEU A O 1
ATOM 1496 N N . ARG A 1 186 ? 9.258 0.416 -3.729 1.00 77.50 186 ARG A N 1
ATOM 1497 C CA . ARG A 1 186 ? 10.077 0.821 -2.583 1.00 77.50 186 ARG A CA 1
ATOM 1498 C C . ARG A 1 186 ? 11.569 0.512 -2.765 1.00 77.50 186 ARG A C 1
ATOM 1500 O O . ARG A 1 186 ? 12.402 1.233 -2.228 1.00 77.50 186 ARG A O 1
ATOM 1507 N N . ARG A 1 187 ? 11.924 -0.569 -3.472 1.00 79.19 187 ARG A N 1
ATOM 1508 C CA . ARG A 1 187 ? 13.327 -0.886 -3.788 1.00 79.19 187 ARG A CA 1
ATOM 1509 C C . ARG A 1 187 ? 13.914 0.081 -4.809 1.00 79.19 187 ARG A C 1
ATOM 1511 O O . ARG A 1 187 ? 15.063 0.454 -4.633 1.00 79.19 187 ARG A O 1
ATOM 1518 N N . ARG A 1 188 ? 13.146 0.488 -5.824 1.00 75.19 188 ARG A N 1
ATOM 1519 C CA . ARG A 1 188 ? 13.600 1.452 -6.841 1.00 75.19 188 ARG A CA 1
ATOM 1520 C C . ARG A 1 188 ? 13.893 2.829 -6.248 1.00 75.19 188 ARG A C 1
ATOM 1522 O O . ARG A 1 188 ? 14.891 3.419 -6.598 1.00 75.19 188 ARG A O 1
ATOM 1529 N N . VAL A 1 189 ? 13.096 3.276 -5.277 1.00 76.44 189 VAL A N 1
ATOM 1530 C CA . VAL A 1 189 ? 13.282 4.584 -4.608 1.00 76.44 189 VAL A CA 1
ATOM 1531 C C . VAL A 1 189 ? 14.451 4.604 -3.611 1.00 76.44 189 VAL A C 1
ATOM 1533 O O . VAL A 1 189 ? 14.880 5.662 -3.170 1.00 76.44 189 VAL A O 1
ATOM 1536 N N . ARG A 1 190 ? 14.937 3.434 -3.181 1.00 69.00 190 ARG A N 1
ATOM 1537 C CA . ARG A 1 190 ? 16.048 3.319 -2.218 1.00 69.00 190 ARG A CA 1
ATOM 1538 C C . ARG A 1 190 ? 17.405 3.057 -2.872 1.00 69.00 190 ARG A C 1
ATOM 1540 O O . ARG A 1 190 ? 18.383 2.963 -2.135 1.00 69.00 190 ARG A O 1
ATOM 1547 N N . LYS A 1 191 ? 17.427 2.822 -4.182 1.00 59.25 191 LYS A N 1
ATOM 1548 C CA . LYS A 1 191 ? 18.652 2.693 -4.971 1.00 59.25 191 LYS A CA 1
ATOM 1549 C C . LYS A 1 191 ? 19.085 4.073 -5.433 1.00 59.25 191 LYS A C 1
ATOM 1551 O O . LYS A 1 191 ? 20.313 4.260 -5.499 1.00 59.25 191 LYS A O 1
#

Mean predicted aligned error: 7.85 Å

Nearest PDB structures (foldseek):
  6aht-assembly1_B  TM=4.608E-01  e=2.394E-01  Bacillus cereus
  8e50-assembly1_A  TM=4.277E-01  e=1.085E+00  Homo sapiens
  4k1o-assembly1_A  TM=1.623E-01  e=3.993E+00  Mus musculus

Radius of gyration: 23.91 Å; Cα contacts (8 Å, |Δi|>4): 213; chains: 1; bounding box: 60×38×65 Å

Organism: Staphylothermus 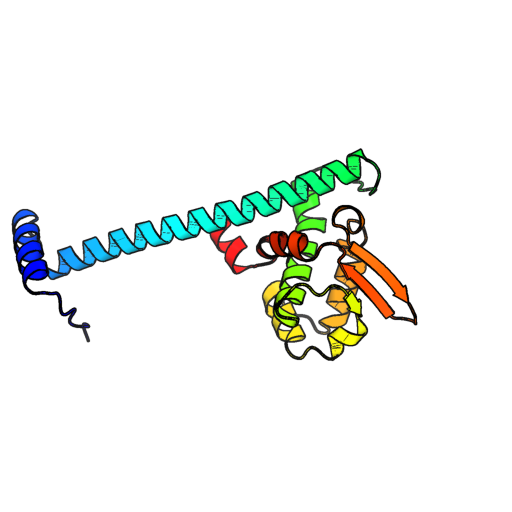marinus (NCBI:txid2280)

Solvent-accessible surface area (backbone atoms only — not comparable to full-atom values): 10588 Å² total; per-residue (Å²): 133,84,81,82,79,86,62,59,68,73,57,45,60,51,41,42,56,51,12,60,77,69,74,47,52,46,65,58,46,51,51,53,52,50,51,52,51,50,52,51,52,49,51,51,52,46,53,51,51,39,52,53,41,53,49,34,52,52,52,54,49,51,37,49,52,47,25,45,75,73,60,74,31,88,69,99,65,85,51,66,67,58,46,40,68,59,30,50,38,51,41,10,34,51,45,34,43,46,19,70,66,67,76,41,60,58,57,62,47,47,56,70,61,50,78,75,39,84,59,41,58,59,42,38,37,75,66,79,36,93,67,96,52,52,59,64,49,51,51,50,44,41,63,75,31,34,55,72,49,20,68,59,65,44,35,47,79,46,81,53,96,96,34,48,37,40,35,36,78,42,34,75,65,52,58,58,32,23,53,62,22,34,64,70,54,55,50,59,65,72,106

Sequence (191 aa):
MSQVVNLPERLYKSIEKVALIKGVTPEELVISILNLVIEHIAADIDAYYTRIYSRAESEALNRLKKAIKEKEINLKTKSPEKLLKKYIYPLGRLLTILSEAYGKIPFEVRISDLKNKEKLPYLVYKHVGRVKDPVSLIEKYILERVRPIAPAFGIKIEEKDNDIVVSFNNPAYLESLVPLGSRVLRRRVRK

Foldseek 3Di:
DDDPPDDDPVVLVVLCVVCVVVVHDSVVSVVVVVVVVVVVVLVVVLVVLLVLQVVLLVVLLVLQLVCVVVVVFDDPDNDSVCCLVQALLLLLQLLLLCCVQVVFNDQKDKLVVLVVRPCQCVSCCQQVNDDPDSSVVSVCSCVRHHVRCQSSQQWDWDQDPNIIMIGHPCRVSSRSSNSSRDPVSVVSNVD